Protein AF-A0A7X9R651-F1 (afdb_monomer_lite)

Radius of gyration: 23.92 Å; chains: 1; bounding box: 55×58×65 Å

Structure (mmCIF, N/CA/C/O backbone):
data_AF-A0A7X9R651-F1
#
_entry.id   AF-A0A7X9R651-F1
#
loop_
_atom_site.group_PDB
_atom_site.id
_atom_site.type_symbol
_atom_site.label_atom_id
_atom_site.label_alt_id
_atom_site.label_comp_id
_atom_site.label_asym_id
_atom_site.label_entity_id
_atom_site.label_seq_id
_atom_site.pdbx_PDB_ins_code
_atom_site.Cartn_x
_atom_site.Cartn_y
_atom_site.Cartn_z
_atom_site.occupancy
_atom_site.B_iso_or_equiv
_atom_site.auth_seq_id
_atom_site.auth_comp_id
_atom_site.auth_asym_id
_atom_site.auth_atom_id
_atom_site.pdbx_PDB_model_num
ATOM 1 N N . MET A 1 1 ? -22.248 23.028 -5.170 1.00 37.09 1 MET A N 1
ATOM 2 C CA . MET A 1 1 ? -21.428 24.235 -5.427 1.00 37.09 1 MET A CA 1
ATOM 3 C C . MET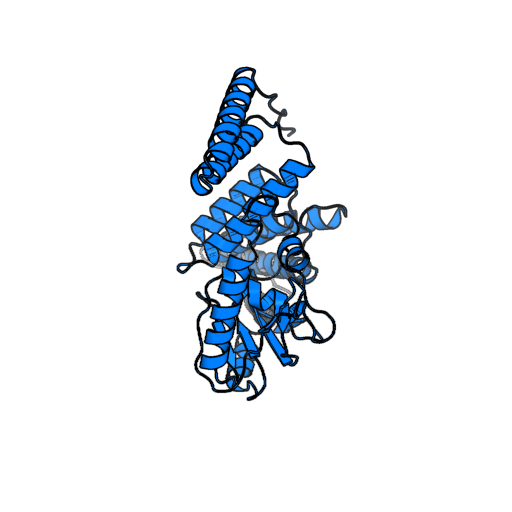 A 1 1 ? -20.456 23.907 -6.546 1.00 37.09 1 MET A C 1
ATOM 5 O O . MET A 1 1 ? -19.398 23.342 -6.283 1.00 37.09 1 MET A O 1
ATOM 9 N N . ASP A 1 2 ? -20.832 24.217 -7.784 1.00 36.31 2 ASP A N 1
ATOM 10 C CA . ASP A 1 2 ? -19.967 24.029 -8.949 1.00 36.31 2 ASP A CA 1
ATOM 11 C C . ASP A 1 2 ? -18.807 25.021 -8.886 1.00 36.31 2 ASP A C 1
ATOM 13 O O . ASP A 1 2 ? -18.989 26.237 -9.002 1.00 36.31 2 ASP A O 1
ATOM 17 N N . ARG A 1 3 ? -17.586 24.521 -8.659 1.00 44.72 3 ARG A N 1
ATOM 18 C CA . ARG A 1 3 ? -16.390 25.346 -8.847 1.00 44.72 3 ARG A CA 1
ATOM 19 C C . ARG A 1 3 ? -16.298 25.649 -10.339 1.00 44.72 3 ARG A C 1
ATOM 21 O O . ARG A 1 3 ? -16.048 24.742 -11.125 1.00 44.72 3 ARG A O 1
ATOM 28 N N . LYS A 1 4 ? -16.490 26.919 -10.717 1.00 48.31 4 LYS A N 1
ATOM 29 C CA . LYS A 1 4 ? -16.214 27.417 -12.072 1.00 48.31 4 LYS A CA 1
ATOM 30 C C . LYS A 1 4 ? -14.836 26.916 -12.501 1.00 48.31 4 LYS A C 1
ATOM 32 O O . LYS A 1 4 ? -13.837 27.286 -11.885 1.00 48.31 4 LYS A O 1
ATOM 37 N N . ILE A 1 5 ? -14.803 26.077 -13.533 1.00 58.06 5 ILE A N 1
ATOM 38 C CA . ILE A 1 5 ? -13.565 25.607 -14.152 1.00 58.06 5 ILE A CA 1
ATOM 39 C C . ILE A 1 5 ? -12.814 26.856 -14.620 1.00 58.06 5 ILE A C 1
ATOM 41 O O . ILE A 1 5 ? -13.288 27.596 -15.487 1.00 58.06 5 ILE A O 1
ATOM 45 N N . LYS A 1 6 ? -11.685 27.152 -13.970 1.00 69.00 6 LYS A N 1
ATOM 46 C CA . LYS A 1 6 ? -10.868 28.319 -14.294 1.00 69.00 6 LYS A CA 1
ATOM 47 C C . LYS A 1 6 ? -10.222 28.043 -15.646 1.00 69.00 6 LYS A C 1
ATOM 49 O O . LYS A 1 6 ? -9.415 27.130 -15.763 1.00 69.00 6 LYS A O 1
ATOM 54 N N . ARG A 1 7 ? -10.620 28.799 -16.670 1.00 75.62 7 ARG A N 1
ATOM 55 C CA . ARG A 1 7 ? -10.006 28.688 -17.995 1.00 75.62 7 ARG A CA 1
ATOM 56 C C . ARG A 1 7 ? -8.524 29.085 -17.905 1.00 75.62 7 ARG A C 1
ATOM 58 O O . ARG A 1 7 ? -8.229 30.044 -17.181 1.00 75.62 7 ARG A O 1
ATOM 65 N N . PRO A 1 8 ? -7.624 28.390 -18.622 1.00 81.44 8 PRO A N 1
ATOM 66 C CA . PRO A 1 8 ? -6.211 28.745 -18.664 1.00 81.44 8 PRO A CA 1
ATOM 67 C C . PRO A 1 8 ? -6.049 30.191 -19.130 1.00 81.44 8 PRO A C 1
ATOM 69 O O . PRO A 1 8 ? -6.724 30.637 -20.063 1.00 81.44 8 PRO A O 1
ATOM 72 N N . THR A 1 9 ? -5.178 30.948 -18.466 1.00 87.25 9 THR A N 1
ATOM 73 C CA . THR A 1 9 ? -4.859 32.308 -18.904 1.00 87.25 9 THR A CA 1
ATOM 74 C C . THR A 1 9 ? -3.863 32.262 -20.061 1.00 87.25 9 THR A C 1
ATOM 76 O O . THR A 1 9 ? -3.110 31.302 -20.212 1.00 87.25 9 THR A O 1
ATOM 79 N N . LYS A 1 10 ? -3.807 33.329 -20.869 1.00 86.62 10 LYS A N 1
ATOM 80 C CA . LYS A 1 10 ? -2.802 33.457 -21.938 1.00 86.62 10 LYS A CA 1
ATOM 81 C C . LYS A 1 10 ? -1.374 33.272 -21.402 1.00 86.62 10 LYS A C 1
ATOM 83 O O . LYS A 1 10 ? -0.566 32.599 -22.027 1.00 86.62 10 LYS A O 1
ATOM 88 N N . ARG A 1 11 ? -1.110 33.800 -20.203 1.00 87.69 11 ARG A N 1
ATOM 89 C CA . ARG A 1 11 ? 0.169 33.662 -19.504 1.00 87.69 11 ARG A CA 1
ATOM 90 C C . ARG A 1 11 ? 0.498 32.203 -19.172 1.00 87.69 11 ARG A C 1
ATOM 92 O O . ARG A 1 11 ? 1.640 31.803 -19.352 1.00 87.69 11 ARG A O 1
ATOM 99 N N . ASP A 1 12 ? -0.486 31.419 -18.730 1.00 84.94 12 ASP A N 1
ATOM 100 C CA . ASP A 1 12 ? -0.277 29.998 -18.417 1.00 84.94 12 ASP A CA 1
ATOM 101 C C . ASP A 1 12 ? 0.087 29.195 -19.677 1.00 84.94 12 ASP A C 1
ATOM 103 O O . ASP A 1 12 ? 0.933 28.305 -19.626 1.00 84.94 12 ASP A O 1
ATOM 107 N N . LEU A 1 13 ? -0.524 29.529 -20.820 1.00 86.50 13 LEU A N 1
ATOM 108 C CA . LEU A 1 13 ? -0.232 28.891 -22.108 1.00 86.50 13 LEU A CA 1
ATOM 109 C C . LEU A 1 13 ? 1.167 29.256 -22.625 1.00 86.50 13 LEU A C 1
ATOM 111 O O . LEU A 1 13 ? 1.911 28.367 -23.034 1.00 86.50 13 LEU A O 1
ATOM 115 N N . GLU A 1 14 ? 1.549 30.533 -22.547 1.00 88.38 14 GLU A N 1
ATOM 116 C CA . GLU A 1 14 ? 2.889 31.010 -22.925 1.00 88.38 14 GLU A CA 1
ATOM 117 C C . GLU A 1 14 ? 3.984 30.376 -22.045 1.00 88.38 14 GLU A C 1
ATOM 119 O O . GLU A 1 14 ? 5.036 29.955 -22.535 1.00 88.38 14 GLU A O 1
ATOM 124 N N . GLU A 1 15 ? 3.737 30.257 -20.737 1.00 89.88 15 GLU A N 1
ATOM 125 C CA . GLU A 1 15 ? 4.657 29.598 -19.807 1.00 89.88 15 GLU A CA 1
ATOM 126 C C . GLU A 1 15 ? 4.763 28.090 -20.087 1.00 89.88 15 GLU A C 1
ATOM 128 O O . GLU A 1 15 ? 5.865 27.535 -20.075 1.00 89.88 15 GLU A O 1
ATOM 133 N N . LEU A 1 16 ? 3.648 27.436 -20.432 1.00 89.31 16 LEU A N 1
ATOM 134 C CA . LEU A 1 16 ? 3.625 26.024 -20.806 1.00 89.31 16 LEU A CA 1
ATOM 135 C C . LEU A 1 16 ? 4.418 25.757 -22.091 1.00 89.31 16 LEU A C 1
ATOM 137 O O . LEU A 1 16 ? 5.188 24.797 -22.144 1.00 89.31 16 LEU A O 1
ATOM 141 N N . GLU A 1 17 ? 4.263 26.595 -23.116 1.00 88.12 17 GLU A N 1
ATOM 142 C CA . GLU A 1 17 ? 5.045 26.492 -24.354 1.00 88.12 17 GLU A CA 1
ATOM 143 C C . GLU A 1 17 ? 6.540 26.668 -24.091 1.00 88.12 17 GLU A C 1
ATOM 145 O O . GLU A 1 17 ? 7.353 25.873 -24.571 1.00 88.12 17 GLU A O 1
ATOM 150 N N . LYS A 1 18 ? 6.911 27.645 -23.255 1.00 92.06 18 LYS A N 1
ATOM 151 C CA . LYS A 1 18 ? 8.304 27.866 -22.857 1.00 92.06 18 LYS A CA 1
ATOM 152 C C . LYS A 1 18 ? 8.899 26.644 -22.157 1.00 92.06 18 LYS A C 1
ATOM 154 O O . LYS A 1 18 ? 10.008 26.230 -22.493 1.00 92.06 18 LYS A O 1
ATOM 159 N N . LEU A 1 19 ? 8.183 26.057 -21.196 1.00 90.69 19 LEU A N 1
ATOM 160 C CA . LEU A 1 19 ? 8.656 24.867 -20.485 1.00 90.69 19 LEU A CA 1
ATOM 161 C C . LEU A 1 19 ? 8.769 23.655 -21.422 1.00 90.69 19 LEU A C 1
ATOM 163 O O . LEU A 1 19 ? 9.759 22.926 -21.351 1.00 90.69 19 LEU A O 1
ATOM 167 N N . LYS A 1 20 ? 7.815 23.471 -22.346 1.00 88.19 20 LYS A N 1
ATOM 168 C CA . LYS A 1 20 ? 7.878 22.417 -23.375 1.00 88.19 20 LYS A CA 1
ATOM 169 C C . LYS A 1 20 ? 9.094 22.581 -24.289 1.00 88.19 20 LYS A C 1
ATOM 171 O O . LYS A 1 20 ? 9.763 21.591 -24.580 1.00 88.19 20 LYS A O 1
ATOM 176 N N . LEU A 1 21 ? 9.420 23.808 -24.701 1.00 89.38 21 LEU A N 1
ATOM 177 C CA . LEU A 1 21 ? 10.607 24.086 -25.516 1.00 89.38 21 LEU A CA 1
ATOM 178 C C . LEU A 1 21 ? 11.898 23.715 -24.766 1.00 89.38 21 LEU A C 1
ATOM 180 O O . LEU A 1 21 ? 12.742 22.996 -25.300 1.00 89.38 21 LEU A O 1
ATOM 184 N N . GLN A 1 22 ? 12.004 24.120 -23.495 1.00 88.25 22 GLN A N 1
ATOM 185 C CA . GLN A 1 22 ? 13.134 23.763 -22.629 1.00 88.25 22 GLN A CA 1
ATOM 186 C C . GLN A 1 22 ? 13.270 22.247 -22.451 1.00 88.25 22 GLN A C 1
ATOM 188 O O . GLN A 1 22 ? 14.381 21.718 -22.459 1.00 88.25 22 GLN A O 1
ATOM 193 N N . LEU A 1 23 ? 12.154 21.528 -22.307 1.00 86.88 23 LEU A N 1
ATOM 194 C CA . LEU A 1 23 ? 12.160 20.072 -22.193 1.00 86.88 23 LEU A CA 1
ATOM 195 C C . LEU A 1 23 ? 12.739 19.408 -23.453 1.00 86.88 23 LEU A C 1
ATOM 197 O O . LEU A 1 23 ? 13.546 18.485 -23.345 1.00 86.88 23 LEU A O 1
ATOM 201 N N . VAL A 1 24 ? 12.371 19.890 -24.645 1.00 86.50 24 VAL A N 1
ATOM 202 C CA . VAL A 1 24 ? 12.901 19.383 -25.923 1.00 86.50 24 VAL A CA 1
ATOM 203 C C . VAL A 1 24 ? 14.413 19.599 -26.020 1.00 86.50 24 VAL A C 1
ATOM 205 O O . VAL A 1 24 ? 15.136 18.696 -26.444 1.00 86.50 24 VAL A O 1
ATOM 208 N N . GLU A 1 25 ? 14.912 20.760 -25.600 1.00 85.88 25 GLU A N 1
ATOM 209 C CA . GLU A 1 25 ? 16.352 21.045 -25.562 1.00 85.88 25 GLU A CA 1
ATOM 210 C C . GLU A 1 25 ? 17.095 20.133 -24.577 1.00 85.88 25 GLU A C 1
ATOM 212 O O . GLU A 1 25 ? 18.130 19.558 -24.919 1.00 85.88 25 GLU A O 1
ATOM 217 N N . LEU A 1 26 ? 16.538 19.924 -23.381 1.00 85.44 26 LEU A N 1
ATOM 218 C CA . LEU A 1 26 ? 17.120 19.037 -22.371 1.00 85.44 26 LEU A CA 1
ATOM 219 C C . LEU A 1 26 ? 17.169 17.574 -22.830 1.00 85.44 26 LEU A C 1
ATOM 221 O O . LEU A 1 26 ? 18.158 16.888 -22.565 1.00 85.44 26 LEU A O 1
ATOM 225 N N . ARG A 1 27 ? 16.146 17.109 -23.562 1.00 82.50 27 ARG A N 1
ATOM 226 C CA . ARG A 1 27 ? 16.122 15.761 -24.153 1.00 82.50 27 ARG A CA 1
ATOM 227 C C . ARG A 1 27 ? 17.240 15.570 -25.183 1.00 82.50 27 ARG A C 1
ATOM 229 O O . ARG A 1 27 ? 17.867 14.516 -25.193 1.00 82.50 27 ARG A O 1
ATOM 236 N N . LYS A 1 28 ? 17.561 16.594 -25.987 1.00 83.44 28 LYS A N 1
ATOM 237 C CA . LYS A 1 28 ? 18.704 16.555 -26.927 1.00 83.44 28 LYS A CA 1
ATOM 238 C C . LYS A 1 28 ? 20.053 16.460 -26.209 1.00 83.44 28 LYS A C 1
ATOM 240 O O . LYS A 1 28 ? 20.976 15.840 -26.724 1.00 83.44 28 LYS A O 1
ATOM 245 N N . GLY A 1 29 ? 20.158 17.055 -25.020 1.00 78.38 29 GLY A N 1
ATOM 246 C CA . GLY A 1 29 ? 21.362 17.025 -24.184 1.00 78.38 29 GLY A CA 1
ATOM 247 C C . GLY A 1 29 ? 21.548 15.755 -23.344 1.00 78.38 29 GLY A C 1
ATOM 248 O O . GLY A 1 29 ? 22.521 15.678 -22.600 1.00 78.38 29 GLY A O 1
ATOM 249 N N . ASN A 1 30 ? 20.634 14.779 -23.432 1.00 73.00 30 ASN A N 1
ATOM 250 C CA . ASN A 1 30 ? 20.691 13.490 -22.728 1.00 73.00 30 ASN A CA 1
ATOM 251 C C . ASN A 1 30 ? 20.836 13.598 -21.189 1.00 73.00 30 ASN A C 1
ATOM 253 O O . ASN A 1 30 ? 21.477 12.765 -20.547 1.00 73.00 30 ASN A O 1
ATOM 257 N N . ASN A 1 31 ? 20.244 14.633 -20.578 1.00 75.44 31 ASN A N 1
ATOM 258 C CA . ASN A 1 31 ? 20.308 14.872 -19.131 1.00 75.44 31 ASN A CA 1
ATOM 259 C C . ASN A 1 31 ? 19.006 14.438 -18.430 1.00 75.44 31 ASN A C 1
ATOM 261 O O . ASN A 1 31 ? 18.124 15.262 -18.187 1.00 75.44 31 ASN A O 1
ATOM 265 N N . GLY A 1 32 ? 18.894 13.142 -18.114 1.00 71.81 32 GLY A N 1
ATOM 266 C CA . GLY A 1 32 ? 17.663 12.509 -17.609 1.00 71.81 32 GLY A CA 1
ATOM 267 C C . GLY A 1 32 ? 17.045 13.187 -16.380 1.00 71.81 32 GLY A C 1
ATOM 268 O O . GLY A 1 32 ? 15.872 13.542 -16.406 1.00 71.81 32 GLY A O 1
ATOM 269 N N . VAL A 1 33 ? 17.846 13.491 -15.353 1.00 71.25 33 VAL A N 1
ATOM 270 C CA . VAL A 1 33 ? 17.357 14.127 -14.110 1.00 71.25 33 VAL A CA 1
ATOM 271 C C . VAL A 1 33 ? 16.764 15.518 -14.372 1.00 71.25 33 VAL A C 1
ATOM 273 O O . VAL A 1 33 ? 15.767 15.919 -13.772 1.00 71.25 33 VAL A O 1
ATOM 276 N N . ARG A 1 34 ? 17.362 16.293 -15.286 1.00 75.69 34 ARG A N 1
ATOM 277 C CA . ARG A 1 34 ? 16.829 17.618 -15.643 1.00 75.69 34 ARG A CA 1
ATOM 278 C C . ARG A 1 34 ? 15.559 17.522 -16.481 1.00 75.69 34 ARG A C 1
ATOM 280 O O . ARG A 1 34 ? 14.695 18.383 -16.336 1.00 75.69 34 ARG A O 1
ATOM 287 N N . VAL A 1 35 ? 15.450 16.503 -17.333 1.00 74.00 35 VAL A N 1
ATOM 288 C CA . VAL A 1 35 ? 14.233 16.220 -18.108 1.00 74.00 35 VAL A CA 1
ATOM 289 C C . VAL A 1 35 ? 13.076 15.898 -17.163 1.00 74.00 35 VAL A C 1
ATOM 291 O O . VAL A 1 35 ? 12.021 16.512 -17.289 1.00 74.00 35 VAL A O 1
ATOM 294 N N . GLU A 1 36 ? 13.292 15.029 -16.177 1.00 70.75 36 GLU A N 1
ATOM 295 C CA . GLU A 1 36 ? 12.272 14.635 -15.197 1.00 70.75 36 GLU A CA 1
ATOM 296 C C . GLU A 1 36 ? 11.775 15.829 -14.366 1.00 70.75 36 GLU A C 1
ATOM 298 O O . GLU A 1 36 ? 10.576 16.097 -14.290 1.00 70.75 36 GLU A O 1
ATOM 303 N N . ASN A 1 37 ? 12.693 16.629 -13.814 1.00 75.62 37 ASN A N 1
ATOM 304 C CA . ASN A 1 37 ? 12.322 17.824 -13.050 1.00 75.62 37 ASN A CA 1
ATOM 305 C C . ASN A 1 37 ? 11.515 18.823 -13.891 1.00 75.62 37 ASN A C 1
ATOM 307 O O . ASN A 1 37 ? 10.554 19.422 -13.405 1.00 75.62 37 ASN A O 1
ATOM 311 N N . LYS A 1 38 ? 11.885 18.992 -15.166 1.00 85.25 38 LYS A N 1
ATOM 312 C CA . LYS A 1 38 ? 11.180 19.888 -16.087 1.00 85.25 38 LYS A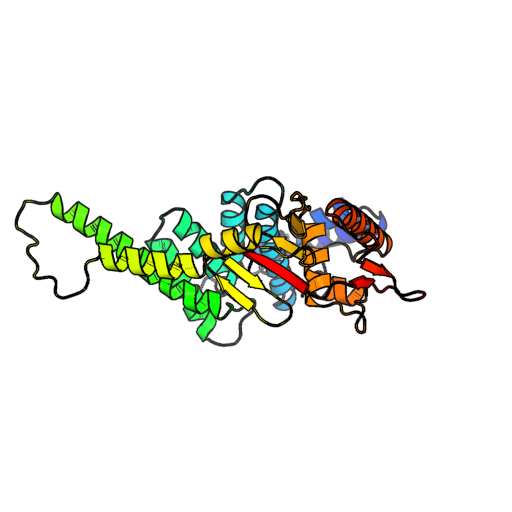 CA 1
ATOM 313 C C . LYS A 1 38 ? 9.796 19.347 -16.463 1.00 85.25 38 LYS A C 1
ATOM 315 O O . LYS A 1 38 ? 8.860 20.133 -16.578 1.00 85.25 38 LYS A O 1
ATOM 320 N N . GLN A 1 39 ? 9.654 18.031 -16.605 1.00 79.88 39 GLN A N 1
ATOM 321 C CA . GLN A 1 39 ? 8.366 17.372 -16.825 1.00 79.88 39 GLN A CA 1
ATOM 322 C C . GLN A 1 39 ? 7.427 17.600 -15.628 1.00 79.88 39 GLN A C 1
ATOM 324 O O . GLN A 1 39 ? 6.330 18.122 -15.808 1.00 79.88 39 GLN A O 1
ATOM 329 N N . LYS A 1 40 ? 7.913 17.408 -14.394 1.00 79.75 40 LYS A N 1
ATOM 330 C CA . LYS A 1 40 ? 7.145 17.703 -13.168 1.00 79.75 40 LYS A CA 1
ATOM 331 C C . LYS A 1 40 ? 6.695 19.167 -13.074 1.00 79.75 40 LYS A C 1
ATOM 333 O O . LYS A 1 40 ? 5.614 19.449 -12.558 1.00 79.75 40 LYS A O 1
ATOM 338 N N . GLU A 1 41 ? 7.502 20.120 -13.549 1.00 85.12 41 GLU A N 1
ATOM 339 C CA . GLU A 1 41 ? 7.097 21.534 -13.647 1.00 85.12 41 GLU A CA 1
ATOM 340 C C . GLU A 1 41 ? 5.968 21.747 -14.666 1.00 85.12 41 GLU A C 1
ATOM 342 O O . GLU A 1 41 ? 5.004 22.457 -14.369 1.00 85.12 41 GLU A O 1
ATOM 347 N N . ILE A 1 42 ? 6.066 21.114 -15.840 1.00 85.81 42 ILE A N 1
ATOM 348 C CA . ILE A 1 42 ? 5.035 21.154 -16.886 1.00 85.81 42 ILE A CA 1
ATOM 349 C C . ILE A 1 42 ? 3.715 20.604 -16.354 1.00 85.81 42 ILE A C 1
ATOM 351 O O . ILE A 1 42 ? 2.682 21.251 -16.521 1.00 85.81 42 ILE A O 1
ATOM 355 N N . ASP A 1 43 ? 3.742 19.460 -15.679 1.00 80.81 43 ASP A N 1
ATOM 356 C CA . ASP A 1 43 ? 2.533 18.794 -15.194 1.00 80.81 43 ASP A CA 1
ATOM 357 C C . ASP A 1 43 ? 1.862 19.587 -14.063 1.00 80.81 43 ASP A C 1
ATOM 359 O O . ASP A 1 43 ? 0.645 19.799 -14.072 1.00 80.81 43 ASP A O 1
ATOM 363 N N . LYS A 1 44 ? 2.657 20.190 -13.168 1.00 81.88 44 LYS A N 1
ATOM 364 C CA . LYS A 1 44 ? 2.156 21.159 -12.175 1.00 81.88 44 LYS A CA 1
ATOM 365 C C . LYS A 1 44 ? 1.491 22.376 -12.822 1.00 81.88 44 LYS A C 1
ATOM 367 O O . LYS A 1 44 ? 0.482 22.867 -12.308 1.00 81.88 44 LYS A O 1
ATOM 372 N N . LEU A 1 45 ? 2.044 22.894 -13.920 1.00 83.44 45 LEU A N 1
ATOM 373 C CA . LEU A 1 45 ? 1.473 24.042 -14.624 1.00 83.44 45 LEU A CA 1
ATOM 374 C C . LEU A 1 45 ? 0.198 23.663 -15.386 1.00 83.44 45 LEU A C 1
ATOM 376 O O . LEU A 1 45 ? -0.815 24.351 -15.245 1.00 83.44 45 LEU A O 1
ATOM 380 N N . LYS A 1 46 ? 0.218 22.543 -16.125 1.00 83.44 46 LYS A N 1
ATOM 381 C CA . LYS A 1 46 ? -0.964 21.983 -16.799 1.00 83.44 46 LYS A CA 1
ATOM 382 C C . LYS A 1 46 ? -2.118 21.814 -15.820 1.00 83.44 46 LYS A C 1
ATOM 384 O O . LYS A 1 46 ? -3.252 22.138 -16.162 1.00 83.44 46 LYS A O 1
ATOM 389 N N . PHE A 1 47 ? -1.838 21.389 -14.591 1.00 75.56 47 PHE A N 1
ATOM 390 C CA . PHE A 1 47 ? -2.848 21.320 -13.546 1.00 75.56 47 PHE A CA 1
ATOM 391 C C . PHE A 1 47 ? -3.393 22.677 -13.123 1.00 75.56 47 PHE A C 1
ATOM 393 O O . PHE A 1 47 ? -4.604 22.889 -13.163 1.00 75.56 47 PHE A O 1
ATOM 400 N N . ARG A 1 48 ? -2.515 23.603 -12.710 1.00 79.50 48 ARG A N 1
ATOM 401 C CA . ARG A 1 48 ? -2.937 24.927 -12.217 1.00 79.50 48 ARG A CA 1
ATOM 402 C C . ARG A 1 48 ? -3.795 25.669 -13.236 1.00 79.50 48 ARG A C 1
ATOM 404 O O . ARG A 1 48 ? -4.669 26.447 -12.853 1.00 79.50 48 ARG A O 1
ATOM 411 N N . ALA A 1 49 ? -3.538 25.411 -14.512 1.00 82.19 49 ALA A N 1
ATOM 412 C CA . ALA A 1 49 ? -4.231 26.003 -15.638 1.00 82.19 49 ALA A CA 1
ATOM 413 C C . ALA A 1 49 ? -5.368 25.126 -16.206 1.00 82.19 49 ALA A C 1
ATOM 415 O O . ALA A 1 49 ? -6.052 25.560 -17.129 1.00 82.19 49 ALA A O 1
ATOM 416 N N . ASN A 1 50 ? -5.596 23.925 -15.655 1.00 77.88 50 ASN A N 1
ATOM 417 C CA . ASN A 1 50 ? -6.610 22.956 -16.083 1.00 77.88 50 ASN A CA 1
ATOM 418 C C . ASN A 1 50 ? -6.539 22.625 -17.592 1.00 77.88 50 ASN A C 1
ATOM 420 O O . ASN A 1 50 ? -7.526 22.751 -18.317 1.00 77.88 50 ASN A O 1
ATOM 424 N N . ILE A 1 51 ? -5.342 22.255 -18.058 1.00 83.06 51 ILE A N 1
ATOM 425 C CA . ILE A 1 51 ? -5.000 22.009 -19.473 1.00 83.06 51 ILE A CA 1
ATOM 426 C C . ILE A 1 51 ? -4.918 20.506 -19.806 1.00 83.06 51 ILE A C 1
ATOM 428 O O . ILE A 1 51 ? -4.888 20.147 -20.979 1.00 83.06 51 ILE A O 1
ATOM 432 N N . PHE A 1 52 ? -4.881 19.622 -18.805 1.00 78.94 52 PHE A N 1
ATOM 433 C CA . PHE A 1 52 ? -4.821 18.176 -19.035 1.00 78.94 52 PHE A CA 1
ATOM 434 C C . PHE A 1 52 ? -6.019 17.660 -19.838 1.00 78.94 52 PHE A C 1
ATOM 436 O O . PHE A 1 52 ? -7.157 18.051 -19.569 1.00 78.94 52 PHE A O 1
ATOM 443 N N . ASN A 1 53 ? -5.761 16.742 -20.773 1.00 83.31 53 ASN A N 1
ATOM 444 C CA . ASN A 1 53 ? -6.812 15.839 -21.238 1.00 83.31 53 ASN A CA 1
ATOM 445 C C . ASN A 1 53 ? -7.037 14.705 -20.218 1.00 83.31 53 ASN A C 1
ATOM 447 O O . ASN A 1 53 ? -6.226 14.512 -19.310 1.00 83.31 53 ASN A O 1
ATOM 451 N N . ASP A 1 54 ? -8.138 13.964 -20.362 1.00 77.88 54 ASP A N 1
ATOM 452 C CA . ASP A 1 54 ? -8.531 12.948 -19.378 1.00 77.88 54 ASP A CA 1
ATOM 453 C C . ASP A 1 54 ? -7.472 11.847 -19.204 1.00 77.88 54 ASP A C 1
ATOM 455 O O . ASP A 1 54 ? -7.168 11.477 -18.072 1.00 77.88 54 ASP A O 1
ATOM 459 N N . ASN A 1 55 ? -6.835 11.393 -20.288 1.00 78.12 55 ASN A N 1
ATOM 460 C CA . ASN A 1 55 ? -5.797 10.359 -20.223 1.00 78.12 55 ASN A CA 1
ATOM 461 C C . ASN A 1 55 ? -4.529 10.874 -19.532 1.00 78.12 55 ASN A C 1
ATOM 463 O O . ASN A 1 55 ? -4.043 10.247 -18.600 1.00 78.12 55 ASN A O 1
ATOM 467 N N . GLU A 1 56 ? -4.024 12.048 -19.924 1.00 78.94 56 GLU A N 1
ATOM 468 C CA . GLU A 1 56 ? -2.845 12.650 -19.285 1.00 78.94 56 GLU A CA 1
ATOM 469 C C . GLU A 1 56 ? -3.080 12.900 -17.786 1.00 78.94 56 GLU A C 1
ATOM 471 O O . GLU A 1 56 ? -2.160 12.784 -16.979 1.00 78.94 56 GLU A O 1
ATOM 476 N N . LYS A 1 57 ? -4.317 13.244 -17.403 1.00 80.88 57 LYS A N 1
ATOM 477 C CA . LYS A 1 57 ? -4.694 13.419 -16.000 1.00 80.88 57 LYS A CA 1
ATOM 478 C C . LYS A 1 57 ? -4.612 12.097 -15.234 1.00 80.88 57 LYS A C 1
ATOM 480 O O . LYS A 1 57 ? -4.106 12.095 -14.114 1.00 80.88 57 LYS A O 1
ATOM 485 N N . VAL A 1 58 ? -5.113 11.005 -15.814 1.00 83.69 58 VAL A N 1
ATOM 486 C CA . VAL A 1 58 ? -5.055 9.664 -15.209 1.00 83.69 58 VAL A CA 1
ATOM 487 C C . VAL A 1 58 ? -3.608 9.219 -15.020 1.00 83.69 58 VAL A C 1
ATOM 489 O O . VAL A 1 58 ? -3.251 8.834 -13.910 1.00 83.69 58 VAL A O 1
ATOM 492 N N . GLU A 1 59 ? -2.769 9.359 -16.049 1.00 79.00 59 GLU A N 1
ATOM 493 C CA . GLU A 1 59 ? -1.339 9.028 -15.971 1.00 79.00 59 GLU A CA 1
ATOM 494 C C . GLU A 1 59 ? -0.628 9.829 -14.873 1.00 79.00 59 GLU A C 1
ATOM 496 O O . GLU A 1 59 ? 0.065 9.268 -14.027 1.00 79.00 59 GLU A O 1
ATOM 501 N N . TYR A 1 60 ? -0.877 11.139 -14.806 1.00 82.31 60 TYR A N 1
ATOM 502 C CA . TYR A 1 60 ? -0.271 11.982 -13.779 1.00 82.31 60 TYR A CA 1
ATOM 503 C C . TYR A 1 60 ? -0.734 11.625 -12.358 1.00 82.31 60 TYR A C 1
ATOM 505 O O . TYR A 1 60 ? 0.064 11.602 -11.422 1.00 82.31 60 TYR A O 1
ATOM 513 N N . ILE A 1 61 ? -2.026 11.331 -12.170 1.00 84.88 61 ILE A N 1
ATOM 514 C CA . ILE A 1 61 ? -2.547 10.877 -10.872 1.00 84.88 61 ILE A CA 1
ATOM 515 C C . ILE A 1 61 ? -1.906 9.558 -10.469 1.00 84.88 61 ILE A C 1
ATOM 517 O O . ILE A 1 61 ? -1.597 9.378 -9.293 1.00 84.88 61 ILE A O 1
ATOM 521 N N . ARG A 1 62 ? -1.682 8.658 -11.424 1.00 82.50 62 ARG A N 1
ATOM 522 C CA . ARG A 1 62 ? -1.020 7.391 -11.157 1.00 82.50 62 ARG A CA 1
ATOM 523 C C . ARG A 1 62 ? 0.409 7.579 -10.670 1.00 82.50 62 ARG A C 1
ATOM 525 O O . ARG A 1 62 ? 0.742 7.055 -9.613 1.00 82.50 62 ARG A O 1
ATOM 532 N N . GLU A 1 63 ? 1.194 8.410 -11.354 1.00 79.50 63 GLU A N 1
ATOM 533 C CA . GLU A 1 63 ? 2.554 8.753 -10.919 1.00 79.50 63 GLU A CA 1
ATOM 534 C C . GLU A 1 63 ? 2.537 9.344 -9.498 1.00 79.50 63 GLU A C 1
ATOM 536 O O . GLU A 1 63 ? 3.389 9.046 -8.661 1.00 79.50 63 GLU A O 1
ATOM 541 N N . LEU A 1 64 ? 1.543 10.178 -9.172 1.00 82.69 64 LEU A N 1
ATOM 542 C CA . LEU A 1 64 ? 1.384 10.706 -7.816 1.00 82.69 64 LEU A CA 1
ATOM 543 C C . LEU A 1 64 ? 1.008 9.621 -6.797 1.00 82.69 64 LEU A C 1
ATOM 545 O O . LEU A 1 64 ? 1.512 9.671 -5.675 1.00 82.69 64 LEU A O 1
ATOM 549 N N . MET A 1 65 ? 0.137 8.671 -7.151 1.00 83.69 65 MET A N 1
ATOM 550 C CA . MET A 1 65 ? -0.243 7.544 -6.287 1.00 83.69 65 MET A CA 1
ATOM 551 C C . MET A 1 65 ? 0.974 6.665 -5.984 1.00 83.69 65 MET A C 1
ATOM 553 O O . MET A 1 65 ? 1.222 6.339 -4.823 1.00 83.69 65 MET A O 1
ATOM 557 N N . GLU A 1 66 ? 1.786 6.369 -6.995 1.00 74.31 66 GLU A N 1
ATOM 558 C CA . GLU A 1 66 ? 3.037 5.620 -6.858 1.00 74.31 66 GLU A CA 1
ATOM 559 C C . GLU A 1 66 ? 4.071 6.386 -6.039 1.00 74.31 66 GLU A C 1
ATOM 561 O O . GLU A 1 66 ? 4.667 5.831 -5.124 1.00 74.31 66 GLU A O 1
ATOM 566 N N . ASN A 1 67 ? 4.243 7.686 -6.276 1.00 74.56 67 ASN A N 1
ATOM 567 C CA . ASN A 1 67 ? 5.123 8.517 -5.457 1.00 74.56 67 ASN A CA 1
ATOM 568 C C . ASN A 1 67 ? 4.645 8.595 -4.000 1.00 74.56 67 ASN A C 1
ATOM 570 O O . ASN A 1 67 ? 5.462 8.577 -3.082 1.00 74.56 67 ASN A O 1
ATOM 574 N N . ALA A 1 68 ? 3.333 8.674 -3.759 1.00 78.31 68 ALA A N 1
ATOM 575 C CA . ALA A 1 68 ? 2.761 8.649 -2.413 1.00 78.31 68 ALA A CA 1
ATOM 576 C C . ALA A 1 68 ? 3.020 7.306 -1.717 1.00 78.31 68 ALA A C 1
ATOM 578 O O . ALA A 1 68 ? 3.272 7.270 -0.510 1.00 78.31 68 ALA A O 1
ATOM 579 N N . PHE A 1 69 ? 2.979 6.218 -2.486 1.00 69.06 69 PHE A N 1
ATOM 580 C CA . PHE A 1 69 ? 3.338 4.877 -2.049 1.00 69.06 69 PHE A CA 1
ATOM 581 C C . PHE A 1 69 ? 4.844 4.752 -1.768 1.00 69.06 69 PHE A C 1
ATOM 583 O O . PHE A 1 69 ? 5.241 4.244 -0.722 1.00 69.06 69 PHE A O 1
ATOM 590 N N . HIS A 1 70 ? 5.694 5.291 -2.641 1.00 64.56 70 HIS A N 1
ATOM 591 C CA . HIS A 1 70 ? 7.148 5.177 -2.564 1.00 64.56 70 HIS A CA 1
ATOM 592 C C . HIS A 1 70 ? 7.809 6.103 -1.550 1.00 64.56 70 HIS A C 1
ATOM 594 O O . HIS A 1 70 ? 8.740 5.685 -0.864 1.00 64.56 70 HIS A O 1
ATOM 600 N N . ALA A 1 71 ? 7.267 7.305 -1.344 1.00 58.94 71 ALA A N 1
ATOM 601 C CA . ALA A 1 71 ? 7.644 8.181 -0.233 1.00 58.94 71 ALA A CA 1
ATOM 602 C C . ALA A 1 71 ? 7.437 7.511 1.139 1.00 58.94 71 ALA A C 1
ATOM 604 O O . ALA A 1 71 ? 7.934 7.999 2.153 1.00 58.94 71 ALA A O 1
ATOM 605 N N . LYS A 1 72 ? 6.697 6.396 1.170 1.00 52.09 72 LYS A N 1
ATOM 606 C CA . LYS A 1 72 ? 6.535 5.529 2.331 1.00 52.09 72 LYS A CA 1
ATOM 607 C C . LYS A 1 72 ? 7.461 4.299 2.309 1.00 52.09 72 LYS A C 1
ATOM 609 O O . LYS A 1 72 ? 7.684 3.742 3.373 1.00 52.09 72 LYS A O 1
ATOM 614 N N . SER A 1 73 ? 7.984 3.876 1.153 1.00 42.94 73 SER A N 1
ATOM 615 C CA . SER A 1 73 ? 8.805 2.659 0.993 1.00 42.94 73 SER A CA 1
ATOM 616 C C . SER A 1 73 ? 10.321 2.886 1.002 1.00 42.94 73 SER A C 1
ATOM 618 O O . SER A 1 73 ? 11.076 1.921 1.105 1.00 42.94 73 SER A O 1
ATOM 620 N N . ASP A 1 74 ? 10.785 4.124 0.816 1.00 49.75 74 ASP A N 1
ATOM 621 C CA . ASP A 1 74 ? 12.199 4.456 1.004 1.00 49.75 74 ASP A CA 1
ATOM 622 C C . ASP A 1 74 ? 12.525 4.554 2.503 1.00 49.75 74 ASP A C 1
ATOM 624 O O . ASP A 1 74 ? 11.649 4.872 3.298 1.00 49.75 74 ASP A O 1
ATOM 628 N N . ILE A 1 75 ? 13.788 4.271 2.848 1.00 46.69 75 ILE A N 1
ATOM 629 C CA . ILE A 1 75 ? 14.432 3.959 4.153 1.00 46.69 75 ILE A CA 1
ATOM 630 C C . ILE A 1 75 ? 13.848 4.619 5.436 1.00 46.69 75 ILE A C 1
ATOM 632 O O . ILE A 1 75 ? 14.102 4.126 6.532 1.00 46.69 75 ILE A O 1
ATOM 636 N N . VAL A 1 76 ? 13.053 5.691 5.353 1.00 50.12 76 VAL A N 1
ATOM 637 C CA . VAL A 1 76 ? 12.299 6.273 6.475 1.00 50.12 76 VAL A CA 1
ATOM 638 C C . VAL A 1 76 ? 10.857 6.591 6.049 1.00 50.12 76 VAL A C 1
ATOM 640 O O . VAL A 1 76 ? 10.624 7.482 5.232 1.00 50.12 76 VAL A O 1
ATOM 643 N N . GLN A 1 77 ? 9.880 5.908 6.655 1.00 60.06 77 GLN A N 1
ATOM 644 C CA . GLN A 1 77 ? 8.447 6.110 6.407 1.00 60.06 77 GLN A CA 1
ATOM 645 C C . GLN A 1 77 ? 7.960 7.501 6.877 1.00 60.06 77 GLN A C 1
ATOM 647 O O . GLN A 1 77 ? 7.515 7.650 8.020 1.00 60.06 77 GLN A O 1
ATOM 652 N N . ASP A 1 78 ? 7.943 8.528 6.019 1.00 68.62 78 ASP A N 1
ATOM 653 C CA . ASP A 1 78 ? 7.288 9.797 6.379 1.00 68.62 78 ASP A CA 1
ATOM 654 C C . ASP A 1 78 ? 5.789 9.771 6.041 1.00 68.62 78 ASP A C 1
ATOM 656 O O . ASP A 1 78 ? 5.317 10.180 4.974 1.00 68.62 78 ASP A O 1
ATOM 660 N N . ARG A 1 79 ? 4.996 9.319 7.018 1.00 70.50 79 ARG A N 1
ATOM 661 C CA . ARG A 1 79 ? 3.525 9.295 6.936 1.00 70.50 79 ARG A CA 1
ATOM 662 C C . ARG A 1 79 ? 2.917 10.678 6.676 1.00 70.50 79 ARG A C 1
ATOM 664 O O . ARG A 1 79 ? 1.797 10.764 6.166 1.00 70.50 79 ARG A O 1
ATOM 671 N N . ASN A 1 80 ? 3.608 11.766 7.024 1.00 77.62 80 ASN A N 1
ATOM 672 C CA . ASN A 1 80 ? 3.133 13.114 6.726 1.00 77.62 80 ASN A CA 1
ATOM 673 C C . ASN A 1 80 ? 3.291 13.443 5.245 1.00 77.62 80 ASN A C 1
ATOM 675 O O . ASN A 1 80 ? 2.371 14.027 4.673 1.00 77.62 80 ASN A O 1
ATOM 679 N N . VAL A 1 81 ? 4.389 13.016 4.618 1.00 79.81 81 VAL A N 1
ATOM 680 C CA . VAL A 1 81 ? 4.601 13.188 3.175 1.00 79.81 81 VAL A CA 1
ATOM 681 C C . VAL A 1 81 ? 3.536 12.427 2.393 1.00 79.81 81 VAL A C 1
ATOM 683 O O . VAL A 1 81 ? 2.854 13.037 1.573 1.00 79.81 81 VAL A O 1
ATOM 686 N N . ALA A 1 82 ? 3.293 11.151 2.712 1.00 81.81 82 ALA A N 1
ATOM 687 C CA . ALA A 1 82 ? 2.230 10.373 2.067 1.00 81.81 82 ALA A CA 1
ATOM 688 C C . ALA A 1 82 ? 0.849 11.040 2.232 1.00 81.81 82 ALA A C 1
ATOM 690 O O . ALA A 1 82 ? 0.089 11.171 1.275 1.00 81.81 82 ALA A O 1
ATOM 691 N N . GLY A 1 83 ? 0.539 11.546 3.432 1.00 84.88 83 GLY A N 1
ATOM 692 C CA . GLY A 1 83 ? -0.708 12.273 3.687 1.00 84.88 83 GLY A CA 1
ATOM 693 C C . GLY A 1 83 ? -0.857 13.542 2.849 1.00 84.88 83 GLY A C 1
ATOM 694 O O . GLY A 1 83 ? -1.949 13.823 2.355 1.00 84.88 83 GLY A O 1
ATOM 695 N N . LEU A 1 84 ? 0.227 14.298 2.661 1.00 85.94 84 LEU A N 1
ATOM 696 C CA . LEU A 1 84 ? 0.235 15.471 1.787 1.00 85.94 84 LEU A CA 1
ATOM 697 C C . LEU A 1 84 ? 0.047 15.082 0.319 1.00 85.94 84 LEU A C 1
ATOM 699 O O . LEU A 1 84 ? -0.704 15.762 -0.373 1.00 85.94 84 LEU A O 1
ATOM 703 N N . GLN A 1 85 ? 0.661 13.987 -0.135 1.00 86.62 85 GLN A N 1
ATOM 704 C CA . GLN A 1 85 ? 0.520 13.506 -1.511 1.00 86.62 85 GLN A CA 1
ATOM 705 C C . GLN A 1 85 ? -0.906 13.035 -1.813 1.00 86.62 85 GLN A C 1
ATOM 707 O O . GLN A 1 85 ? -1.496 13.490 -2.785 1.00 86.62 85 GLN A O 1
ATOM 712 N N . TYR A 1 86 ? -1.524 12.214 -0.957 1.00 91.31 86 TYR A N 1
ATOM 713 C CA . TYR A 1 86 ? -2.919 11.803 -1.176 1.00 91.31 86 TYR A CA 1
ATOM 714 C C . TYR A 1 86 ? -3.892 12.976 -1.090 1.00 91.31 86 TYR A C 1
ATOM 716 O O . TYR A 1 86 ? -4.826 13.068 -1.884 1.00 91.31 86 TYR A O 1
ATOM 724 N N . LYS A 1 87 ? -3.659 13.921 -0.171 1.00 91.62 87 LYS A N 1
ATOM 725 C CA . LYS A 1 87 ? -4.430 15.167 -0.145 1.00 91.62 87 LYS A CA 1
ATOM 726 C C . LYS A 1 87 ? -4.286 15.921 -1.464 1.00 91.62 87 LYS A C 1
ATOM 728 O O . LYS A 1 87 ? -5.289 16.384 -1.996 1.00 91.62 87 LYS A O 1
ATOM 733 N N . TYR A 1 88 ? -3.059 16.028 -1.969 1.00 86.88 88 TYR A N 1
ATOM 734 C CA . TYR A 1 88 ? -2.764 16.657 -3.246 1.00 86.88 88 TYR A CA 1
ATOM 735 C C . TYR A 1 88 ? -3.530 15.950 -4.360 1.00 86.88 88 TYR A C 1
ATOM 737 O O . TYR A 1 88 ? -4.341 16.615 -4.980 1.00 86.88 88 TYR A O 1
ATOM 745 N N . ILE A 1 89 ? -3.416 14.625 -4.518 1.00 90.19 89 ILE A N 1
ATOM 746 C CA . ILE A 1 89 ? -4.180 13.810 -5.486 1.00 90.19 89 ILE A CA 1
ATOM 747 C C . ILE A 1 89 ? -5.683 14.107 -5.432 1.00 90.19 89 ILE A C 1
ATOM 749 O O . ILE A 1 89 ? -6.298 14.340 -6.468 1.00 90.19 89 ILE A O 1
ATOM 753 N N . LEU A 1 90 ? -6.275 14.194 -4.241 1.00 92.06 90 LEU A N 1
ATOM 754 C CA . LEU A 1 90 ? -7.700 14.500 -4.073 1.00 92.06 90 LEU A CA 1
ATOM 755 C C . LEU A 1 90 ? -8.081 15.940 -4.455 1.00 92.06 90 LEU A C 1
ATOM 757 O O . LEU A 1 90 ? -9.258 16.231 -4.680 1.00 92.06 90 LEU A O 1
ATOM 761 N N . GLU A 1 91 ? -7.121 16.860 -4.558 1.00 87.44 91 GLU A N 1
ATOM 762 C CA . GLU A 1 91 ? -7.336 18.170 -5.181 1.00 87.44 91 GLU A CA 1
ATOM 763 C C . GLU A 1 91 ? -7.435 18.061 -6.717 1.00 87.44 91 GLU A C 1
ATOM 765 O O . GLU A 1 91 ? -8.181 18.847 -7.312 1.00 87.44 91 GLU A O 1
ATOM 770 N N . TYR A 1 92 ? -6.766 17.075 -7.340 1.00 82.44 92 TYR A N 1
ATOM 771 C CA . TYR A 1 92 ? -6.833 16.764 -8.784 1.00 82.44 92 TYR A CA 1
ATOM 772 C C . TYR A 1 92 ? -8.070 15.958 -9.143 1.00 82.44 92 TYR A C 1
ATOM 774 O O . TYR A 1 92 ? -8.774 16.262 -10.113 1.00 82.44 92 TYR A O 1
ATOM 782 N N . ASP A 1 93 ? -8.316 14.912 -8.370 1.00 88.31 93 ASP A N 1
ATOM 783 C CA . ASP A 1 93 ? -9.355 13.937 -8.613 1.00 88.31 93 ASP A CA 1
ATOM 784 C C . ASP A 1 93 ? -10.068 13.596 -7.315 1.00 88.31 93 ASP A C 1
ATOM 786 O O . ASP A 1 93 ? -9.749 12.660 -6.584 1.00 88.31 93 ASP A O 1
ATOM 790 N N . LYS A 1 94 ? -11.076 14.418 -7.034 1.00 91.06 94 LYS A N 1
ATOM 791 C CA . LYS A 1 94 ? -11.957 14.247 -5.879 1.00 91.06 94 LYS A CA 1
ATOM 792 C C . LYS A 1 94 ? -12.739 12.939 -5.941 1.00 91.06 94 LYS A C 1
ATOM 794 O O . LYS A 1 94 ? -13.201 12.484 -4.894 1.00 91.06 94 LYS A O 1
ATOM 799 N N . GLU A 1 95 ? -12.912 12.387 -7.142 1.00 92.31 95 GLU A N 1
ATOM 800 C CA . GLU A 1 95 ? -13.643 11.152 -7.399 1.00 92.31 95 GLU A CA 1
ATOM 801 C C . GLU A 1 95 ? -12.709 9.944 -7.544 1.00 92.31 95 GLU A C 1
ATOM 803 O O . GLU A 1 95 ? -13.139 8.902 -8.015 1.00 92.31 95 GLU A O 1
ATOM 808 N N . ASN A 1 96 ? -11.457 10.038 -7.082 1.00 93.50 96 ASN A N 1
ATOM 809 C CA . ASN A 1 96 ? -10.565 8.888 -6.981 1.00 93.50 96 ASN A CA 1
ATOM 810 C C . ASN A 1 96 ? -10.889 8.085 -5.704 1.00 93.50 96 ASN A C 1
ATOM 812 O O . ASN A 1 96 ? -10.614 8.572 -4.596 1.00 93.50 96 ASN A O 1
ATOM 816 N N . PRO A 1 97 ? -11.500 6.890 -5.792 1.00 95.31 97 PRO A N 1
ATOM 817 C CA . PRO A 1 97 ? -11.933 6.180 -4.598 1.00 95.31 97 PRO A CA 1
ATOM 818 C C . PRO A 1 97 ? -10.739 5.621 -3.813 1.00 95.31 97 PRO A C 1
ATOM 820 O O . PRO A 1 97 ? -10.761 5.694 -2.584 1.00 95.31 97 PRO A O 1
ATOM 823 N N . GLU A 1 98 ? -9.676 5.156 -4.478 1.00 93.75 98 GLU A N 1
ATOM 824 C CA . GLU A 1 98 ? -8.472 4.663 -3.804 1.00 93.75 98 GLU A CA 1
ATOM 825 C C . GLU A 1 98 ? -7.770 5.769 -3.003 1.00 93.75 98 GLU A C 1
ATOM 827 O O . GLU A 1 98 ? -7.502 5.599 -1.814 1.00 93.75 98 GLU A O 1
ATOM 832 N N . ALA A 1 99 ? -7.546 6.947 -3.587 1.00 94.31 99 ALA A N 1
ATOM 833 C CA . ALA A 1 99 ? -6.937 8.074 -2.884 1.00 94.31 99 ALA A CA 1
ATOM 834 C C . ALA A 1 99 ? -7.786 8.520 -1.681 1.00 94.31 99 ALA A C 1
ATOM 836 O O . ALA A 1 99 ? -7.237 8.830 -0.619 1.00 94.31 99 ALA A O 1
ATOM 837 N N . ASN A 1 100 ? -9.124 8.507 -1.808 1.00 96.44 100 ASN A N 1
ATOM 838 C CA . ASN A 1 100 ? -10.023 8.778 -0.682 1.00 96.44 100 ASN A CA 1
ATOM 839 C C . ASN A 1 100 ? -9.818 7.725 0.422 1.00 96.44 100 ASN A C 1
ATOM 841 O O . ASN A 1 100 ? -9.671 8.100 1.583 1.00 96.44 100 ASN A O 1
ATOM 845 N N . TYR A 1 101 ? -9.740 6.435 0.077 1.00 96.25 101 TYR A N 1
ATOM 846 C CA . TYR A 1 101 ? -9.490 5.349 1.032 1.00 96.25 101 TYR A CA 1
ATOM 847 C C . TYR A 1 101 ? -8.140 5.500 1.748 1.00 96.25 101 TYR A C 1
ATOM 849 O O . TYR A 1 101 ? -8.086 5.504 2.980 1.00 96.25 101 TYR A O 1
ATOM 857 N N . ARG A 1 102 ? -7.047 5.698 1.001 1.00 92.75 102 ARG A N 1
ATOM 858 C CA . ARG A 1 102 ? -5.692 5.862 1.561 1.00 92.75 102 ARG A CA 1
ATOM 859 C C . ARG A 1 102 ? -5.604 7.071 2.482 1.00 92.75 102 ARG A C 1
ATOM 861 O O . ARG A 1 102 ? -5.044 6.989 3.576 1.00 92.75 102 ARG A O 1
ATOM 868 N N . TYR A 1 103 ? -6.191 8.192 2.070 1.00 94.44 103 TYR A N 1
ATOM 869 C CA . TYR A 1 103 ? -6.218 9.394 2.893 1.00 94.44 103 TYR A CA 1
ATOM 870 C C . TYR A 1 103 ? -7.078 9.207 4.152 1.00 94.44 103 TYR A C 1
ATOM 872 O O . TYR A 1 103 ? -6.687 9.659 5.232 1.00 94.44 103 TYR A O 1
ATOM 880 N N . ALA A 1 104 ? -8.200 8.485 4.048 1.00 95.88 104 ALA A N 1
ATOM 881 C CA . ALA A 1 104 ? -9.032 8.119 5.191 1.00 95.88 104 ALA A CA 1
ATOM 882 C C . ALA A 1 104 ? -8.251 7.284 6.213 1.00 95.88 104 ALA A C 1
ATOM 884 O O . ALA A 1 104 ? -8.302 7.576 7.407 1.00 95.88 104 ALA A O 1
ATOM 885 N N . PHE A 1 105 ? -7.462 6.311 5.750 1.00 92.62 105 PHE A N 1
ATOM 886 C CA . PHE A 1 105 ? -6.617 5.485 6.612 1.00 92.62 105 PHE A CA 1
ATOM 887 C C . PHE A 1 105 ? -5.559 6.315 7.356 1.00 92.62 105 PHE A C 1
ATOM 889 O O . PHE A 1 105 ? -5.358 6.141 8.557 1.00 92.62 105 PHE A O 1
ATOM 896 N N . ILE A 1 106 ? -4.943 7.301 6.695 1.00 90.75 106 ILE A N 1
ATOM 897 C CA . ILE A 1 106 ? -4.010 8.235 7.354 1.00 90.75 106 ILE A CA 1
ATOM 898 C C . ILE A 1 106 ? -4.725 9.057 8.436 1.00 90.75 106 ILE A C 1
ATOM 900 O O . ILE A 1 106 ? -4.171 9.284 9.514 1.00 90.75 106 ILE A O 1
ATOM 904 N N . LYS A 1 107 ? -5.961 9.500 8.181 1.00 94.06 107 LYS A N 1
ATOM 905 C CA . LYS A 1 107 ? -6.779 10.223 9.169 1.00 94.06 107 LYS A CA 1
ATOM 906 C C . LYS A 1 107 ? -7.186 9.339 10.341 1.00 94.06 107 LYS A C 1
ATOM 908 O O . LYS A 1 107 ? -7.107 9.793 11.481 1.00 94.06 107 LYS A O 1
ATOM 913 N N . TYR A 1 108 ? -7.531 8.086 10.069 1.00 93.50 108 TYR A N 1
ATOM 914 C CA . TYR A 1 108 ? -7.796 7.060 11.071 1.00 93.50 108 TYR A CA 1
ATOM 915 C C . TYR A 1 108 ? -6.581 6.856 11.986 1.00 93.50 108 TYR A C 1
ATOM 917 O O . TYR A 1 108 ? -6.700 6.988 13.202 1.00 93.50 108 TYR A O 1
ATOM 925 N N . GLN A 1 109 ? -5.385 6.663 11.422 1.00 87.94 109 GLN A N 1
ATOM 926 C CA . GLN A 1 109 ? -4.151 6.523 12.206 1.00 87.94 109 GLN A CA 1
ATOM 927 C C . GLN A 1 109 ? -3.850 7.757 13.074 1.00 87.94 109 GLN A C 1
ATOM 929 O O . GLN A 1 109 ? -3.317 7.629 14.175 1.00 87.94 109 GLN A O 1
ATOM 934 N N . LYS A 1 110 ? -4.215 8.955 12.599 1.00 89.94 110 LYS A N 1
ATOM 935 C CA . LYS A 1 110 ? -4.085 10.227 13.334 1.00 89.94 110 LYS A CA 1
ATOM 936 C C . LYS A 1 110 ? -5.222 10.493 14.328 1.00 89.94 110 LYS A C 1
ATOM 938 O O . LYS A 1 110 ? -5.236 11.558 14.937 1.00 89.94 110 LYS A O 1
ATOM 943 N N . LYS A 1 111 ? -6.153 9.549 14.505 1.00 94.06 111 LYS A N 1
ATOM 944 C CA . LYS A 1 111 ? -7.336 9.674 15.372 1.00 94.06 111 LYS A CA 1
ATOM 945 C C . LYS A 1 111 ? -8.294 10.804 14.976 1.00 94.06 111 LYS A C 1
ATOM 947 O O . LYS A 1 111 ? -9.087 11.275 15.780 1.00 94.06 111 LYS A O 1
ATOM 952 N N . CYS A 1 112 ? -8.256 11.242 13.718 1.00 95.75 112 CYS A N 1
ATOM 953 C CA . CYS A 1 112 ? -9.195 12.223 13.176 1.00 95.75 112 CYS A CA 1
ATOM 954 C C . CYS A 1 112 ? -10.471 11.505 12.701 1.00 95.75 112 CYS A C 1
ATOM 956 O O . CYS A 1 112 ? -10.725 11.419 11.498 1.00 95.75 112 CYS A O 1
ATOM 958 N N . TRP A 1 113 ? -11.249 10.949 13.636 1.00 96.00 113 TRP A N 1
ATOM 959 C CA . TRP A 1 113 ? -12.325 9.984 13.358 1.00 96.00 113 TRP A CA 1
ATOM 960 C C . TRP A 1 113 ? -13.370 10.479 12.354 1.00 96.00 113 TRP A C 1
ATOM 962 O O . TRP A 1 113 ? -13.686 9.774 11.398 1.00 96.00 113 TRP A O 1
ATOM 972 N N . ILE A 1 114 ? -13.860 11.712 12.517 1.00 97.62 114 ILE A N 1
ATOM 973 C CA . ILE A 1 114 ? -14.873 12.301 11.624 1.00 97.62 114 ILE A CA 1
ATOM 974 C C . ILE A 1 114 ? -14.326 12.455 10.200 1.00 97.62 114 ILE A C 1
ATOM 976 O O . ILE A 1 114 ? -15.003 12.124 9.227 1.00 97.62 114 ILE A O 1
ATOM 980 N N . GLU A 1 115 ? -13.090 12.942 10.060 1.00 97.44 115 GLU A N 1
ATOM 981 C CA . GLU A 1 115 ? -12.457 13.058 8.745 1.00 97.44 115 GLU A CA 1
ATOM 982 C C . GLU A 1 115 ? -12.281 11.682 8.099 1.00 97.44 115 GLU A C 1
ATOM 984 O O . GLU A 1 115 ? -12.615 11.521 6.927 1.00 97.44 115 GLU A O 1
ATOM 989 N N . ALA A 1 116 ? -11.811 10.688 8.859 1.00 97.06 116 ALA A N 1
ATOM 990 C CA . ALA A 1 116 ? -11.649 9.323 8.371 1.00 97.06 116 ALA A CA 1
ATOM 991 C C . ALA A 1 116 ? -12.979 8.745 7.858 1.00 97.06 116 ALA A C 1
ATOM 993 O O . ALA A 1 116 ? -13.034 8.274 6.723 1.00 97.06 116 ALA A O 1
ATOM 994 N N . ILE A 1 117 ? -14.066 8.864 8.633 1.00 97.94 117 ILE A N 1
ATOM 995 C CA . ILE A 1 117 ? -15.412 8.421 8.226 1.00 97.94 117 ILE A CA 1
ATOM 996 C C . ILE A 1 117 ? -15.822 9.073 6.904 1.00 97.94 117 ILE A C 1
ATOM 998 O O . ILE A 1 117 ? -16.213 8.370 5.973 1.00 97.94 117 ILE A O 1
ATOM 1002 N N . ASN A 1 118 ? -15.686 10.398 6.798 1.00 97.88 118 ASN A N 1
ATOM 1003 C CA . ASN A 1 118 ? -16.087 11.142 5.605 1.00 97.88 118 ASN A CA 1
ATOM 1004 C C . ASN A 1 118 ? -15.347 10.663 4.347 1.00 97.88 118 ASN A C 1
ATOM 1006 O O . ASN A 1 118 ? -15.956 10.523 3.287 1.00 97.88 118 ASN A O 1
ATOM 1010 N N . TYR A 1 119 ? -14.037 10.419 4.440 1.00 98.12 119 TYR A N 1
ATOM 1011 C CA . TYR A 1 119 ? -13.251 9.953 3.295 1.00 98.12 119 TYR A CA 1
ATOM 1012 C C . TYR A 1 119 ? -13.515 8.478 2.959 1.00 98.12 119 TYR A C 1
ATOM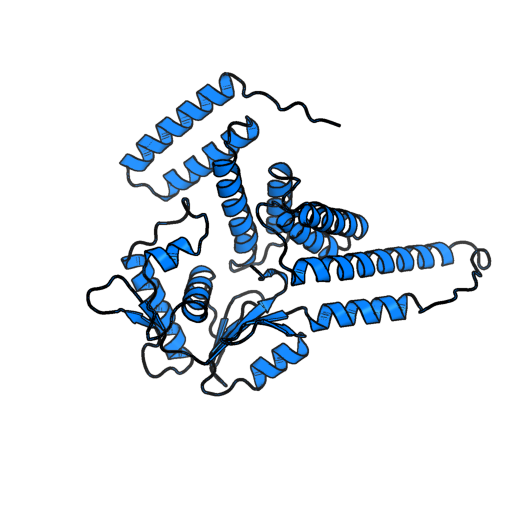 1014 O O . TYR A 1 119 ? -13.658 8.156 1.780 1.00 98.12 119 TYR A O 1
ATOM 1022 N N . PHE A 1 120 ? -13.686 7.594 3.951 1.00 97.81 120 PHE A N 1
ATOM 1023 C CA . PHE A 1 120 ? -14.091 6.206 3.692 1.00 97.81 120 PHE A CA 1
ATOM 1024 C C . PHE A 1 120 ? -15.476 6.125 3.035 1.00 97.81 120 PHE A C 1
ATOM 1026 O O . PHE A 1 120 ? -15.669 5.357 2.093 1.00 97.81 120 PHE A O 1
ATOM 1033 N N . GLN A 1 121 ? -16.442 6.934 3.482 1.00 97.69 121 GLN A N 1
ATOM 1034 C CA . GLN A 1 121 ? -17.771 6.998 2.864 1.00 97.69 121 GLN A CA 1
ATOM 1035 C C . GLN A 1 121 ? -17.689 7.464 1.411 1.00 97.69 121 GLN A C 1
ATOM 1037 O O . GLN A 1 121 ? -18.234 6.793 0.535 1.00 97.69 121 GLN A O 1
ATOM 1042 N N . LYS A 1 122 ? -16.943 8.544 1.138 1.00 97.06 122 LYS A N 1
ATOM 1043 C CA . LYS A 1 122 ? -16.708 9.022 -0.232 1.00 97.06 122 LYS A CA 1
ATOM 1044 C C . LYS A 1 122 ? -16.103 7.941 -1.115 1.00 97.06 122 LYS A C 1
ATOM 1046 O O . LYS A 1 122 ? -16.646 7.684 -2.184 1.00 97.06 122 LYS A O 1
ATOM 1051 N N . ALA A 1 123 ? -15.038 7.279 -0.655 1.00 96.88 123 ALA A N 1
ATOM 1052 C CA . ALA A 1 123 ? -14.385 6.202 -1.398 1.00 96.88 123 ALA A CA 1
ATOM 1053 C C . ALA A 1 123 ? -15.396 5.130 -1.842 1.00 96.88 123 ALA A C 1
ATOM 1055 O O . ALA A 1 123 ? -15.443 4.757 -3.012 1.00 96.88 123 ALA A O 1
ATOM 1056 N N . ARG A 1 124 ? -16.276 4.699 -0.930 1.00 96.31 124 ARG A N 1
ATOM 1057 C CA . ARG A 1 124 ? -17.319 3.700 -1.210 1.00 96.31 124 ARG A CA 1
ATOM 1058 C C . ARG A 1 124 ? -18.430 4.205 -2.126 1.00 96.31 124 ARG A C 1
ATOM 1060 O O . ARG A 1 124 ? -18.910 3.455 -2.974 1.00 96.31 124 ARG A O 1
ATOM 1067 N N . GLU A 1 125 ? -18.894 5.434 -1.918 1.00 95.69 125 GLU A N 1
ATOM 1068 C CA . GLU A 1 125 ? -19.955 6.038 -2.729 1.00 95.69 125 GLU A CA 1
ATOM 1069 C C . GLU A 1 125 ? -19.522 6.200 -4.178 1.00 95.69 125 GLU A C 1
ATOM 1071 O O . GLU A 1 125 ? -20.291 5.871 -5.079 1.00 95.69 125 GLU A O 1
ATOM 1076 N N . ILE A 1 126 ? -18.292 6.676 -4.372 1.00 95.12 126 ILE A N 1
ATOM 1077 C CA . ILE A 1 126 ? -17.629 6.763 -5.667 1.00 95.12 126 ILE A CA 1
ATOM 1078 C C . ILE A 1 126 ? -17.513 5.354 -6.257 1.00 95.12 126 ILE A C 1
ATOM 1080 O O . ILE A 1 126 ? -18.040 5.135 -7.345 1.00 95.12 126 ILE A O 1
ATOM 1084 N N . HIS A 1 127 ? -16.942 4.392 -5.510 1.00 94.25 127 HIS A N 1
ATOM 1085 C CA . HIS A 1 127 ? -16.779 2.994 -5.938 1.00 94.25 127 HIS A CA 1
ATOM 1086 C C . HIS A 1 127 ? -18.064 2.383 -6.522 1.00 94.25 127 HIS A C 1
ATOM 1088 O O . HIS A 1 127 ? -18.060 1.780 -7.592 1.00 94.25 127 HIS A O 1
ATOM 1094 N N . ARG A 1 128 ? -19.205 2.619 -5.867 1.00 93.06 128 ARG A N 1
ATOM 1095 C CA . ARG A 1 128 ? -20.509 2.081 -6.278 1.00 93.06 128 ARG A CA 1
ATOM 1096 C C . ARG A 1 128 ? -21.030 2.623 -7.622 1.00 93.06 128 ARG A C 1
ATOM 1098 O O . ARG A 1 128 ? -21.943 2.027 -8.183 1.00 93.06 128 ARG A O 1
ATOM 1105 N N . ARG A 1 129 ? -20.513 3.745 -8.138 1.00 92.19 129 ARG A N 1
ATOM 1106 C CA . ARG A 1 129 ? -21.007 4.364 -9.388 1.00 92.19 129 ARG A CA 1
ATOM 1107 C C . ARG A 1 129 ? -20.533 3.651 -10.666 1.00 92.19 129 ARG A C 1
ATOM 1109 O O . ARG A 1 129 ? -21.156 3.850 -11.702 1.00 92.19 129 ARG A O 1
ATOM 1116 N N . GLY A 1 130 ? -19.513 2.788 -10.595 1.00 71.50 130 GLY A N 1
ATOM 1117 C CA . GLY A 1 130 ? -19.308 1.704 -11.570 1.00 71.50 130 GLY A CA 1
ATOM 1118 C C . GLY A 1 130 ? -18.412 1.951 -12.795 1.00 71.50 130 GLY A C 1
ATOM 1119 O O . GLY A 1 130 ? -18.188 1.005 -13.539 1.00 71.50 130 GLY A O 1
ATOM 1120 N N . VAL A 1 131 ? -17.844 3.144 -13.009 1.00 69.56 131 VAL A N 1
ATOM 1121 C CA . VAL A 1 131 ? -16.759 3.361 -13.998 1.00 69.56 131 VAL A CA 1
ATOM 1122 C C . VAL A 1 131 ? -15.747 4.321 -13.392 1.00 69.56 131 VAL A C 1
ATOM 1124 O O . VAL A 1 131 ? -16.033 5.509 -13.262 1.00 69.56 131 VAL A O 1
ATOM 1127 N N . LEU A 1 132 ? -14.609 3.795 -12.939 1.00 79.00 132 LEU A N 1
ATOM 1128 C CA . LEU A 1 132 ? -13.686 4.535 -12.084 1.00 79.00 132 LEU A CA 1
ATOM 1129 C C . LEU A 1 132 ? -12.248 4.255 -12.472 1.00 79.00 132 LEU A C 1
ATOM 1131 O O . LEU A 1 132 ? -11.857 3.102 -12.642 1.00 79.00 132 LEU A O 1
ATOM 1135 N N . ASN A 1 133 ? -11.462 5.321 -12.513 1.00 80.38 133 ASN A N 1
ATOM 1136 C CA . ASN A 1 133 ? -10.020 5.199 -12.444 1.00 80.38 133 ASN A CA 1
ATOM 1137 C C . ASN A 1 133 ? -9.662 4.856 -10.991 1.00 80.38 133 ASN A C 1
ATOM 1139 O O . ASN A 1 133 ? -10.193 5.484 -10.072 1.00 80.38 133 ASN A O 1
ATOM 1143 N N . PHE A 1 134 ? -8.779 3.875 -10.793 1.00 87.44 134 PHE A N 1
ATOM 1144 C CA . PHE A 1 134 ? -8.298 3.449 -9.469 1.00 87.44 134 PHE A CA 1
ATOM 1145 C C . PHE A 1 134 ? -9.416 2.931 -8.541 1.00 87.44 134 PHE A C 1
ATOM 1147 O O . PHE A 1 134 ? -9.657 3.522 -7.487 1.00 87.44 134 PHE A O 1
ATOM 1154 N N . PRO A 1 135 ? -10.169 1.878 -8.922 1.00 91.25 135 PRO A N 1
ATOM 1155 C CA . PRO A 1 135 ? -11.218 1.324 -8.072 1.00 91.25 135 PRO A CA 1
ATOM 1156 C C . PRO A 1 135 ? -10.638 0.740 -6.776 1.00 91.25 135 PRO A C 1
ATOM 1158 O O . PRO A 1 135 ? -9.507 0.271 -6.741 1.00 91.25 135 PRO A O 1
ATOM 1161 N N . LEU A 1 136 ? -11.447 0.711 -5.714 1.00 89.88 136 LEU A N 1
ATOM 1162 C CA . LEU A 1 136 ? -11.114 -0.081 -4.532 1.00 89.88 136 LEU A CA 1
ATOM 1163 C C . LEU A 1 136 ? -11.071 -1.566 -4.886 1.00 89.88 136 LEU A C 1
ATOM 1165 O O . LEU A 1 136 ? -11.915 -2.048 -5.645 1.00 89.88 136 LEU A O 1
ATOM 1169 N N . THR A 1 137 ? -10.157 -2.295 -4.256 1.00 87.88 137 THR A N 1
ATOM 1170 C CA . THR A 1 137 ? -10.256 -3.754 -4.190 1.00 87.88 137 THR A CA 1
ATOM 1171 C C . THR A 1 137 ? -11.454 -4.156 -3.320 1.00 87.88 137 THR A C 1
ATOM 1173 O O . THR A 1 137 ? -11.910 -3.378 -2.476 1.00 87.88 137 THR A O 1
ATOM 1176 N N . GLU A 1 138 ? -11.968 -5.379 -3.483 1.00 86.56 138 GLU A N 1
ATOM 1177 C CA . GLU A 1 138 ? -13.082 -5.871 -2.652 1.00 86.56 138 GLU A CA 1
ATOM 1178 C C . GLU A 1 138 ? -12.727 -5.833 -1.154 1.00 86.56 138 GLU A C 1
ATOM 1180 O O . GLU A 1 138 ? -13.531 -5.415 -0.322 1.00 86.56 138 GLU A O 1
ATOM 1185 N N . ASP A 1 139 ? -11.479 -6.171 -0.818 1.00 84.06 139 ASP A N 1
ATOM 1186 C CA . ASP A 1 139 ? -10.955 -6.098 0.546 1.00 84.06 139 ASP A CA 1
ATOM 1187 C C . ASP A 1 139 ? -11.002 -4.665 1.102 1.00 84.06 139 ASP A C 1
ATOM 1189 O O . ASP A 1 139 ? -11.588 -4.422 2.158 1.00 84.06 139 ASP A O 1
ATOM 1193 N N . GLN A 1 140 ? -10.491 -3.681 0.354 1.00 89.81 140 GLN A N 1
ATOM 1194 C CA . GLN A 1 140 ? -10.567 -2.266 0.739 1.00 89.81 140 GLN A CA 1
ATOM 1195 C C . GLN A 1 140 ? -12.023 -1.788 0.870 1.00 89.81 140 GLN A C 1
ATOM 1197 O O . GLN A 1 140 ? -12.374 -1.039 1.791 1.00 89.81 140 GLN A O 1
ATOM 1202 N N . TYR A 1 141 ? -12.906 -2.234 -0.027 1.00 92.56 141 TYR A N 1
ATOM 1203 C CA . TYR A 1 141 ? -14.326 -1.901 0.022 1.00 92.56 141 TYR A CA 1
ATOM 1204 C C . TYR A 1 141 ? -15.004 -2.446 1.290 1.00 92.56 141 TYR A C 1
ATOM 1206 O O . TYR A 1 141 ? -15.786 -1.729 1.925 1.00 92.56 141 TYR A O 1
ATOM 1214 N N . ILE A 1 142 ? -14.685 -3.671 1.709 1.00 90.25 142 ILE A N 1
ATOM 1215 C CA . ILE A 1 142 ? -15.190 -4.266 2.953 1.00 90.25 142 ILE A CA 1
ATOM 1216 C C . ILE A 1 142 ? -14.574 -3.570 4.172 1.00 90.25 142 ILE A C 1
ATOM 1218 O O . ILE A 1 142 ? -15.314 -3.084 5.032 1.00 90.25 142 ILE A O 1
ATOM 1222 N N . LYS A 1 143 ? -13.245 -3.441 4.228 1.00 89.50 143 LYS A N 1
ATOM 1223 C CA . LYS A 1 143 ? -12.518 -2.835 5.355 1.00 89.50 143 LYS A CA 1
ATOM 1224 C C . LYS A 1 143 ? -12.916 -1.393 5.612 1.00 89.50 143 LYS A C 1
ATOM 1226 O O . LYS A 1 143 ? -13.086 -0.997 6.762 1.00 89.50 143 LYS A O 1
ATOM 1231 N N . SER A 1 144 ? -13.196 -0.617 4.565 1.00 94.88 144 SER A N 1
ATOM 1232 C CA . SER A 1 144 ? -13.709 0.748 4.733 1.00 94.88 144 SER A CA 1
ATOM 1233 C C . SER A 1 144 ? -15.002 0.803 5.565 1.00 94.88 144 SER A C 1
ATOM 1235 O O . SER A 1 144 ? -15.192 1.749 6.327 1.00 94.88 144 SER A O 1
ATOM 1237 N N . LYS A 1 145 ? -15.874 -0.218 5.504 1.00 93.94 145 LYS A N 1
ATOM 1238 C CA . LYS A 1 145 ? -17.061 -0.319 6.377 1.00 93.94 145 LYS A CA 1
ATOM 1239 C C . LYS A 1 145 ? -16.669 -0.578 7.830 1.00 93.94 145 LYS A C 1
ATOM 1241 O O . LYS A 1 145 ? -17.233 0.053 8.722 1.00 93.94 145 LYS A O 1
ATOM 1246 N N . LEU A 1 146 ? -15.708 -1.475 8.055 1.00 91.12 146 LEU A N 1
ATOM 1247 C CA . LEU A 1 146 ? -15.203 -1.802 9.390 1.00 91.12 146 LEU A CA 1
ATOM 1248 C C . LEU A 1 146 ? -14.556 -0.576 10.043 1.00 91.12 146 LEU A C 1
ATOM 1250 O O . LEU A 1 146 ? -14.893 -0.243 11.178 1.00 91.12 146 LEU A O 1
ATOM 1254 N N . PHE A 1 147 ? -13.727 0.173 9.308 1.00 92.81 147 PHE A N 1
ATOM 1255 C CA . PHE A 1 147 ? -13.135 1.413 9.816 1.00 92.81 147 PHE A CA 1
ATOM 1256 C C . PHE A 1 147 ? -14.160 2.506 10.093 1.00 92.81 147 PHE A C 1
ATOM 1258 O O . PHE A 1 147 ? -14.004 3.231 11.074 1.00 92.81 147 PHE A O 1
ATOM 1265 N N . ILE A 1 148 ? -15.208 2.640 9.270 1.00 96.19 148 ILE A N 1
ATOM 1266 C CA . ILE A 1 148 ? -16.312 3.565 9.567 1.00 96.19 148 ILE A CA 1
ATOM 1267 C C . ILE A 1 148 ? -16.964 3.181 10.898 1.00 96.19 148 ILE A C 1
ATOM 1269 O O . ILE A 1 148 ? -17.133 4.047 11.756 1.00 96.19 148 ILE A O 1
ATOM 1273 N N . GLY A 1 149 ? -17.288 1.896 11.084 1.00 91.06 149 GLY A N 1
ATOM 1274 C CA . GLY A 1 149 ? -17.868 1.388 12.328 1.00 91.06 149 GLY A CA 1
ATOM 1275 C C . GLY A 1 149 ? -16.971 1.662 13.535 1.00 91.06 149 GLY A C 1
ATOM 1276 O O . GLY A 1 149 ? -17.437 2.196 14.539 1.00 91.06 149 GLY A O 1
ATOM 1277 N N . TYR A 1 150 ? -15.672 1.386 13.407 1.00 90.31 150 TYR A N 1
ATOM 1278 C CA . TYR A 1 150 ? -14.707 1.604 14.481 1.00 90.31 150 TYR A CA 1
ATOM 1279 C C . TYR A 1 150 ? -14.575 3.090 14.837 1.00 90.31 150 TYR A C 1
ATOM 1281 O O . TYR A 1 150 ? -14.668 3.456 16.007 1.00 90.31 150 TYR A O 1
ATOM 1289 N N . CYS A 1 151 ? -14.411 3.967 13.841 1.00 93.38 151 CYS A N 1
ATOM 1290 C CA . CYS A 1 151 ? -14.340 5.413 14.063 1.00 93.38 151 CYS A CA 1
ATOM 1291 C C . CYS A 1 151 ? -15.614 5.949 14.738 1.00 93.38 151 CYS A C 1
ATOM 1293 O O . CYS A 1 151 ? -15.527 6.778 15.641 1.00 93.38 151 CYS A O 1
ATOM 1295 N N . ALA A 1 152 ? -16.795 5.478 14.322 1.00 93.25 152 ALA A N 1
ATOM 1296 C CA . ALA A 1 152 ? -18.068 5.892 14.912 1.00 93.25 152 ALA A CA 1
ATOM 1297 C C . ALA A 1 152 ? -18.198 5.432 16.373 1.00 93.25 152 ALA A C 1
ATOM 1299 O O . ALA A 1 152 ? -18.637 6.204 17.224 1.00 93.25 152 ALA A O 1
ATOM 1300 N N . ALA A 1 153 ? -17.760 4.210 16.682 1.00 87.06 153 ALA A N 1
ATOM 1301 C CA . ALA A 1 153 ? -17.743 3.694 18.046 1.00 87.06 153 ALA A CA 1
ATOM 1302 C C . ALA A 1 153 ? -16.754 4.458 18.950 1.00 87.06 153 ALA A C 1
ATOM 1304 O O . ALA A 1 153 ? -17.071 4.719 20.109 1.00 87.06 153 ALA A O 1
ATOM 1305 N N . GLN A 1 154 ? -15.599 4.894 18.426 1.00 90.00 154 GLN A N 1
ATOM 1306 C CA . GLN A 1 154 ? -14.676 5.768 19.168 1.00 90.00 154 GLN A CA 1
ATOM 1307 C C . GLN A 1 154 ? -15.313 7.121 19.504 1.00 90.00 154 GLN A C 1
ATOM 1309 O O . GLN A 1 154 ? -15.245 7.552 20.651 1.00 90.00 154 GLN A O 1
ATOM 1314 N N . LEU A 1 155 ? -16.001 7.749 18.545 1.00 91.06 155 LEU A N 1
ATOM 1315 C CA . LEU A 1 155 ? -16.732 8.998 18.791 1.00 91.06 155 LEU A CA 1
ATOM 1316 C C . LEU A 1 155 ? -17.839 8.821 19.839 1.00 91.06 155 LEU A C 1
ATOM 1318 O O . LEU A 1 155 ? -17.992 9.664 20.718 1.00 91.06 155 LEU A O 1
ATOM 1322 N N . ALA A 1 156 ? -18.587 7.715 19.789 1.00 86.69 156 ALA A N 1
ATOM 1323 C CA . ALA A 1 156 ? -19.610 7.412 20.791 1.00 86.69 156 ALA A CA 1
ATOM 1324 C C . ALA A 1 156 ? -19.001 7.235 22.192 1.00 86.69 156 ALA A C 1
ATOM 1326 O O . ALA A 1 156 ? -19.527 7.761 23.172 1.00 86.69 156 ALA A O 1
ATOM 1327 N N . LYS A 1 157 ? -17.859 6.545 22.286 1.00 84.56 157 LYS A N 1
ATOM 1328 C CA . LYS A 1 157 ? -17.108 6.378 23.535 1.00 84.56 157 LYS A CA 1
ATOM 1329 C C . LYS A 1 157 ? -16.614 7.711 24.099 1.00 84.56 157 LYS A C 1
ATOM 1331 O O . LYS A 1 157 ? -16.692 7.919 25.308 1.00 84.56 157 LYS A O 1
ATOM 1336 N N . GLU A 1 158 ? -16.092 8.596 23.252 1.00 86.81 158 GLU A N 1
ATOM 1337 C CA . GLU A 1 158 ? -15.675 9.951 23.642 1.00 86.81 158 GLU A CA 1
ATOM 1338 C C . GLU A 1 158 ? -16.874 10.758 24.167 1.00 86.81 158 GLU A C 1
ATOM 1340 O O . GLU A 1 158 ? -16.813 11.277 25.280 1.00 86.81 158 GLU A O 1
ATOM 1345 N N . ALA A 1 159 ? -18.003 10.742 23.450 1.00 85.94 159 ALA A N 1
ATOM 1346 C CA . ALA A 1 159 ? -19.225 11.437 23.854 1.00 85.94 159 ALA A CA 1
ATOM 1347 C C . ALA A 1 159 ? -19.785 10.943 25.199 1.00 85.94 159 ALA A C 1
ATOM 1349 O O . ALA A 1 159 ? -20.188 11.760 26.020 1.00 85.94 159 ALA A O 1
ATOM 1350 N N . ILE A 1 160 ? -19.780 9.629 25.460 1.00 81.75 160 ILE A N 1
ATOM 1351 C CA . ILE A 1 160 ? -20.225 9.062 26.748 1.00 81.75 160 ILE A CA 1
ATOM 1352 C C . ILE A 1 160 ? -19.315 9.505 27.897 1.00 81.75 160 ILE A C 1
ATOM 1354 O O . ILE A 1 160 ? -19.803 9.833 28.977 1.00 81.75 160 ILE A O 1
ATOM 1358 N N . LYS A 1 161 ? -17.997 9.538 27.674 1.00 81.81 161 LYS A N 1
ATOM 1359 C CA . LYS A 1 161 ? -17.045 10.019 28.684 1.00 81.81 161 LYS A CA 1
ATOM 1360 C C . LYS A 1 161 ? -17.264 11.490 29.009 1.00 81.81 161 LYS A C 1
ATOM 1362 O O . LYS A 1 161 ? -17.245 11.844 30.180 1.00 81.81 161 LYS A O 1
ATOM 1367 N N . GLU A 1 162 ? -17.478 12.327 27.998 1.00 83.31 162 GLU A N 1
ATOM 1368 C CA . GLU A 1 162 ? -17.797 13.746 28.191 1.00 83.31 162 GLU A CA 1
ATOM 1369 C C . GLU A 1 162 ? -19.130 13.917 28.925 1.00 83.31 162 GLU A C 1
ATOM 1371 O O . GLU A 1 162 ? -19.212 14.659 29.900 1.00 83.31 162 GLU A O 1
ATOM 1376 N N . ALA A 1 163 ? -20.150 13.159 28.533 1.00 77.19 163 ALA A N 1
ATOM 1377 C CA . ALA A 1 163 ? -21.442 13.104 29.201 1.00 77.19 163 ALA A CA 1
ATOM 1378 C C . ALA A 1 163 ? -21.344 12.747 30.690 1.00 77.19 163 ALA A C 1
ATOM 1380 O O . ALA A 1 163 ? -22.030 13.359 31.498 1.00 77.19 163 ALA A O 1
ATOM 1381 N N . ALA A 1 164 ? -20.479 11.799 31.062 1.00 75.12 164 ALA A N 1
ATOM 1382 C CA . ALA A 1 164 ? -20.269 11.411 32.457 1.00 75.12 164 ALA A CA 1
ATOM 1383 C C . ALA A 1 164 ? -19.622 12.516 33.316 1.00 75.12 164 ALA A C 1
ATOM 1385 O O . ALA A 1 164 ? -19.621 12.410 34.539 1.00 75.12 164 ALA A O 1
ATOM 1386 N N . THR A 1 165 ? -19.065 13.568 32.701 1.00 80.38 165 THR A N 1
ATOM 1387 C CA . THR A 1 165 ? -18.581 14.760 33.424 1.00 80.38 165 THR A CA 1
ATOM 1388 C C . THR A 1 165 ? -19.679 15.785 33.697 1.00 80.38 165 THR A C 1
ATOM 1390 O O . THR A 1 165 ? -19.506 16.658 34.549 1.00 80.38 165 THR A O 1
ATOM 1393 N N . LEU A 1 166 ? -20.803 15.688 32.985 1.00 73.00 166 LEU A N 1
ATOM 1394 C CA . LEU A 1 166 ? -22.017 16.441 33.274 1.00 73.00 166 LEU A CA 1
ATOM 1395 C C . LEU A 1 166 ? -22.746 15.721 34.422 1.00 73.00 166 LEU A C 1
ATOM 1397 O O . LEU A 1 166 ? -22.641 14.503 34.524 1.00 73.00 166 LEU A O 1
ATOM 1401 N N . GLU A 1 167 ? -23.419 16.469 35.306 1.00 64.62 167 GLU A N 1
ATOM 1402 C CA . GLU A 1 167 ? -24.005 15.984 36.574 1.00 64.62 167 GLU A CA 1
ATOM 1403 C C . GLU A 1 167 ? -24.500 14.523 36.553 1.00 64.62 167 GLU A C 1
ATOM 1405 O O . GLU A 1 167 ? -25.267 14.112 35.672 1.00 64.62 167 GLU A O 1
ATOM 1410 N N . GLU A 1 168 ? -24.090 13.753 37.571 1.00 59.28 168 GLU A N 1
ATOM 1411 C CA . GLU A 1 168 ? -24.501 12.362 37.778 1.00 59.28 168 GLU A CA 1
ATOM 1412 C C . GLU A 1 168 ? -26.034 12.249 37.786 1.00 59.28 168 GLU A C 1
ATOM 1414 O O . GLU A 1 168 ? -26.703 12.655 38.734 1.00 59.28 168 GLU A O 1
ATOM 1419 N N . GLY A 1 169 ? -26.602 11.677 36.719 1.00 58.00 169 GLY A N 1
ATOM 1420 C CA . GLY A 1 169 ? -28.021 11.308 36.666 1.00 58.00 169 GLY A CA 1
ATOM 1421 C C . GLY A 1 169 ? -28.775 11.691 35.394 1.00 58.00 169 GLY A C 1
ATOM 1422 O O . GLY A 1 169 ? -29.861 11.162 35.175 1.00 58.00 169 GLY A O 1
ATOM 1423 N N . ILE A 1 170 ? -28.222 12.540 34.519 1.00 55.28 170 ILE A N 1
ATOM 1424 C CA . ILE A 1 170 ? -28.947 12.994 33.311 1.00 55.28 170 ILE A CA 1
ATOM 1425 C C . ILE A 1 170 ? -29.028 11.901 32.223 1.00 55.28 170 ILE A C 1
ATOM 1427 O O . ILE A 1 170 ? -29.929 11.924 31.385 1.00 55.28 170 ILE A O 1
ATOM 1431 N N . LEU A 1 171 ? -28.128 10.912 32.235 1.00 56.16 171 LEU A N 1
ATOM 1432 C CA . LEU A 1 171 ? -27.982 9.929 31.151 1.00 56.16 171 LEU A CA 1
ATOM 1433 C C . LEU A 1 171 ? -28.115 8.469 31.607 1.00 56.16 171 LEU A C 1
ATOM 1435 O O . LEU A 1 171 ? -27.408 7.593 31.111 1.00 56.16 171 LEU A O 1
ATOM 1439 N N . SER A 1 172 ? -29.054 8.168 32.510 1.00 55.44 172 SER A N 1
ATOM 1440 C CA . SER A 1 172 ? -29.477 6.781 32.767 1.00 55.44 172 SER A CA 1
ATOM 1441 C C . SER A 1 172 ? -30.382 6.266 31.638 1.00 55.44 172 SER A C 1
ATOM 1443 O O . SER A 1 172 ? -31.569 5.994 31.807 1.00 55.44 172 SER A O 1
ATOM 1445 N N . MET A 1 173 ? -29.830 6.149 30.432 1.00 56.47 173 MET A N 1
ATOM 1446 C CA . MET A 1 173 ? -30.526 5.474 29.342 1.00 56.47 173 MET A CA 1
ATOM 1447 C C . MET A 1 173 ? -30.406 3.957 29.525 1.00 56.47 173 MET A C 1
ATOM 1449 O O . MET A 1 173 ? -29.304 3.432 29.668 1.00 56.47 173 MET A O 1
ATOM 1453 N N . GLU A 1 174 ? -31.531 3.238 29.485 1.00 47.53 174 GLU A N 1
ATOM 1454 C CA . GLU A 1 174 ? -31.530 1.782 29.311 1.00 47.53 174 GLU A CA 1
ATOM 1455 C C . GLU A 1 174 ? -30.920 1.454 27.939 1.00 47.53 174 GLU A C 1
ATOM 1457 O O . GLU A 1 174 ? -31.571 1.568 26.897 1.00 47.53 174 GLU A O 1
ATOM 1462 N N . VAL A 1 175 ? -29.646 1.065 27.918 1.00 55.41 175 VAL A N 1
ATOM 1463 C CA . VAL A 1 175 ? -28.979 0.631 26.689 1.00 55.41 175 VAL A CA 1
ATOM 1464 C C . VAL A 1 175 ? -29.329 -0.836 26.446 1.00 55.41 175 VAL A C 1
ATOM 1466 O O . VAL A 1 175 ? -28.803 -1.733 27.100 1.00 55.41 175 VAL A O 1
ATOM 1469 N N . LYS A 1 176 ? -30.226 -1.100 25.491 1.00 54.78 176 LYS A N 1
ATOM 1470 C CA . LYS A 1 176 ? -30.415 -2.444 24.924 1.00 54.78 176 LYS A CA 1
ATOM 1471 C C . LYS A 1 176 ? -29.423 -2.637 23.780 1.00 54.78 176 LYS A C 1
ATOM 1473 O O . LYS A 1 176 ? -29.507 -1.928 22.781 1.00 54.78 176 LYS A O 1
ATOM 1478 N N . GLY A 1 177 ? -28.510 -3.597 23.905 1.00 63.75 177 GLY A N 1
ATOM 1479 C CA . GLY A 1 177 ? -27.519 -3.898 22.870 1.00 63.75 177 GLY A CA 1
ATOM 1480 C C . GLY A 1 177 ? -26.202 -4.414 23.442 1.00 63.75 177 GLY A C 1
ATOM 1481 O O . GLY A 1 177 ? -26.112 -4.731 24.624 1.00 63.75 177 GLY A O 1
ATOM 1482 N N . ILE A 1 178 ? -25.195 -4.511 22.579 1.00 72.06 178 ILE A N 1
ATOM 1483 C CA . ILE A 1 178 ? -23.815 -4.861 22.937 1.00 72.06 178 ILE A CA 1
ATOM 1484 C C . ILE A 1 178 ? -23.133 -3.604 23.502 1.00 72.06 178 ILE A C 1
ATOM 1486 O O . ILE A 1 178 ? -23.414 -2.499 23.028 1.00 72.06 178 ILE A O 1
ATOM 1490 N N . SER A 1 179 ? -22.265 -3.747 24.510 1.00 81.56 179 SER A N 1
ATOM 1491 C CA . SER A 1 179 ? -21.510 -2.605 25.044 1.00 81.56 179 SER A CA 1
ATOM 1492 C C . SER A 1 179 ? -20.632 -1.982 23.945 1.00 81.56 179 SER A C 1
ATOM 1494 O O . SER A 1 179 ? -20.173 -2.659 23.025 1.00 81.56 179 SER A O 1
ATOM 1496 N N . ILE A 1 180 ? -20.395 -0.669 24.010 1.00 77.50 180 ILE A N 1
ATOM 1497 C CA . ILE A 1 180 ? -19.507 0.007 23.051 1.00 77.50 180 ILE A CA 1
ATOM 1498 C C . ILE A 1 180 ? -18.076 -0.528 23.161 1.00 77.50 180 ILE A C 1
ATOM 1500 O O . ILE A 1 180 ? -17.380 -0.597 22.151 1.00 77.50 180 ILE A O 1
ATOM 1504 N N . GLU A 1 181 ? -17.644 -0.934 24.354 1.00 78.94 181 GLU A N 1
ATOM 1505 C CA . GLU A 1 181 ? -16.375 -1.623 24.575 1.00 78.94 181 GLU A CA 1
ATOM 1506 C C . GLU A 1 181 ? -16.340 -2.952 23.817 1.00 78.94 181 GLU A C 1
ATOM 1508 O O . GLU A 1 181 ? -15.453 -3.136 22.987 1.00 78.94 181 GLU A O 1
ATOM 1513 N N . ASP A 1 182 ? -17.355 -3.802 23.993 1.00 80.56 182 ASP A N 1
ATOM 1514 C CA . ASP A 1 182 ? -17.457 -5.078 23.274 1.00 80.56 182 ASP A CA 1
ATOM 1515 C C . ASP A 1 182 ? -17.502 -4.866 21.749 1.00 80.56 182 ASP A C 1
ATOM 1517 O O . ASP A 1 182 ? -16.918 -5.628 20.980 1.00 80.56 182 ASP A O 1
ATOM 1521 N N . LEU A 1 183 ? -18.186 -3.817 21.273 1.00 79.69 183 LEU A N 1
ATOM 1522 C CA . LEU A 1 183 ? -18.239 -3.478 19.846 1.00 79.69 183 LEU A CA 1
ATOM 1523 C C . LEU A 1 183 ? -16.877 -3.041 19.321 1.00 79.69 183 LEU A C 1
ATOM 1525 O O . LEU A 1 183 ? -16.477 -3.459 18.234 1.00 79.69 183 LEU A O 1
ATOM 1529 N N . LEU A 1 184 ? -16.172 -2.202 20.076 1.00 80.25 184 LEU A N 1
ATOM 1530 C CA . LEU A 1 184 ? -14.829 -1.765 19.725 1.00 80.25 184 LEU A CA 1
ATOM 1531 C C . LEU A 1 184 ? -13.860 -2.938 19.682 1.00 80.25 184 LEU A C 1
ATOM 1533 O O . LEU A 1 184 ? -13.072 -3.006 18.742 1.00 80.25 184 LEU A O 1
ATOM 1537 N N . ASP A 1 185 ? -13.939 -3.852 20.644 1.00 81.81 185 ASP A N 1
ATOM 1538 C CA . ASP A 1 185 ? -13.074 -5.026 20.699 1.00 81.81 185 ASP A CA 1
ATOM 1539 C C . ASP A 1 185 ? -13.365 -5.975 19.534 1.00 81.81 185 ASP A C 1
ATOM 1541 O O . ASP A 1 185 ? -12.440 -6.348 18.816 1.00 81.81 185 ASP A O 1
ATOM 1545 N N . ASN A 1 186 ? -14.640 -6.251 19.239 1.00 79.31 186 ASN A N 1
ATOM 1546 C CA . ASN A 1 186 ? -15.037 -7.053 18.077 1.00 79.31 186 ASN A CA 1
ATOM 1547 C C . ASN A 1 186 ? -14.587 -6.430 16.746 1.00 79.31 186 ASN A C 1
ATOM 1549 O O . ASN A 1 186 ? -14.106 -7.129 15.856 1.00 79.31 186 ASN A O 1
ATOM 1553 N N . LEU A 1 187 ? -14.735 -5.110 16.586 1.00 81.00 187 LEU A N 1
ATOM 1554 C CA . LEU A 1 187 ? -14.301 -4.410 15.374 1.00 81.00 187 LEU A CA 1
ATOM 1555 C C . LEU A 1 187 ? -12.781 -4.386 15.252 1.00 81.00 187 LEU A C 1
ATOM 1557 O O . LEU A 1 187 ? -12.252 -4.570 14.158 1.00 81.00 187 LEU A O 1
ATOM 1561 N N . LYS A 1 188 ? -12.079 -4.161 16.364 1.00 82.50 188 LYS A N 1
ATOM 1562 C CA . LYS A 1 188 ? -10.620 -4.174 16.401 1.00 82.50 188 LYS A CA 1
ATOM 1563 C C . LYS A 1 188 ? -10.084 -5.554 16.040 1.00 82.50 188 LYS A C 1
ATOM 1565 O O . LYS A 1 188 ? -9.174 -5.618 15.225 1.00 82.50 188 LYS A O 1
ATOM 1570 N N . ASP A 1 189 ? -10.678 -6.610 16.588 1.00 80.06 189 ASP A N 1
ATOM 1571 C CA . ASP A 1 189 ? -10.332 -8.002 16.296 1.00 80.06 189 ASP A CA 1
ATOM 1572 C C . ASP A 1 189 ? -10.604 -8.354 14.823 1.00 80.06 189 ASP A C 1
ATOM 1574 O O . ASP A 1 189 ? -9.737 -8.868 14.118 1.00 80.06 189 ASP A O 1
ATOM 1578 N N . ALA A 1 190 ? -11.770 -7.974 14.292 1.00 80.19 190 ALA A N 1
ATOM 1579 C CA . ALA A 1 190 ? -12.085 -8.175 12.876 1.00 80.19 190 ALA A CA 1
ATOM 1580 C C . ALA A 1 190 ? -11.095 -7.456 11.937 1.00 80.19 190 ALA A C 1
ATOM 1582 O O . ALA A 1 190 ? -10.698 -8.008 10.909 1.00 80.19 190 ALA A O 1
ATOM 1583 N N . ILE A 1 191 ? -10.678 -6.236 12.292 1.00 79.50 191 ILE A N 1
ATOM 1584 C CA . ILE A 1 191 ? -9.669 -5.479 11.540 1.00 79.50 191 ILE A CA 1
ATOM 1585 C C . ILE A 1 191 ? -8.290 -6.141 11.677 1.00 79.50 191 ILE A C 1
ATOM 1587 O O . ILE A 1 191 ? -7.602 -6.322 10.674 1.00 79.50 191 ILE A O 1
ATOM 1591 N N . SER A 1 192 ? -7.875 -6.540 12.885 1.00 78.81 192 SER A N 1
ATOM 1592 C CA . SER A 1 192 ? -6.542 -7.112 13.106 1.00 78.81 192 SER A CA 1
ATOM 1593 C C . SER A 1 192 ? -6.353 -8.445 12.394 1.00 78.81 192 SER A C 1
ATOM 1595 O O . SER A 1 192 ? -5.286 -8.655 11.821 1.00 78.81 192 SER A O 1
ATOM 1597 N N . ARG A 1 193 ? -7.393 -9.289 12.334 1.00 79.69 193 ARG A N 1
ATOM 1598 C CA . ARG A 1 193 ? -7.395 -10.585 11.626 1.00 79.69 193 ARG A CA 1
ATOM 1599 C C . ARG A 1 193 ? -7.200 -10.499 10.113 1.00 79.69 193 ARG A C 1
ATOM 1601 O O . ARG A 1 193 ? -7.009 -11.522 9.473 1.00 79.69 193 ARG A O 1
ATOM 1608 N N . THR A 1 194 ? -7.293 -9.311 9.521 1.00 79.06 194 THR A N 1
ATOM 1609 C CA . THR A 1 194 ? -7.123 -9.119 8.069 1.00 79.06 194 THR A CA 1
ATOM 1610 C C . THR A 1 194 ? -6.117 -8.019 7.739 1.00 79.06 194 THR A C 1
ATOM 1612 O O . THR A 1 194 ? -6.061 -7.539 6.606 1.00 79.06 194 THR A O 1
ATOM 1615 N N . SER A 1 195 ? -5.316 -7.603 8.722 1.00 80.50 195 SER A N 1
ATOM 1616 C CA . SER A 1 195 ? -4.370 -6.487 8.597 1.00 80.50 195 SER A CA 1
ATOM 1617 C C . SER A 1 195 ? -3.212 -6.769 7.631 1.00 80.50 195 SER A C 1
ATOM 1619 O O . SER A 1 195 ? -2.604 -5.831 7.107 1.00 80.50 195 SER A O 1
ATOM 1621 N N . ILE A 1 196 ? -2.939 -8.047 7.355 1.00 87.81 196 ILE A N 1
ATOM 1622 C CA . ILE A 1 196 ? -1.892 -8.506 6.443 1.00 87.81 196 ILE A CA 1
ATOM 1623 C C . ILE A 1 196 ? -2.523 -9.349 5.346 1.00 87.81 196 ILE A C 1
ATOM 1625 O O . ILE A 1 196 ? -3.317 -10.236 5.622 1.00 87.81 196 ILE A O 1
ATOM 1629 N N . SER A 1 197 ? -2.144 -9.114 4.097 1.00 88.75 197 SER A N 1
ATOM 1630 C CA . SER A 1 197 ? -2.445 -10.019 2.994 1.00 88.75 197 SER A CA 1
ATOM 1631 C C . SER A 1 197 ? -1.267 -10.898 2.660 1.00 88.75 197 SER A C 1
ATOM 1633 O O . SER A 1 197 ? -0.169 -10.413 2.391 1.00 88.75 197 SER A O 1
ATOM 1635 N N . ILE A 1 198 ? -1.532 -12.193 2.594 1.00 92.69 198 ILE A N 1
ATOM 1636 C CA . ILE A 1 198 ? -0.622 -13.175 2.038 1.00 92.69 198 ILE A CA 1
ATOM 1637 C C . ILE A 1 198 ? -1.052 -13.491 0.616 1.00 92.69 198 ILE A C 1
ATOM 1639 O O . ILE A 1 198 ? -2.208 -13.825 0.367 1.00 92.69 198 ILE A O 1
ATOM 1643 N N . ILE A 1 199 ? -0.103 -13.398 -0.310 1.00 91.62 199 ILE A N 1
ATOM 1644 C CA . ILE A 1 199 ? -0.253 -13.875 -1.679 1.00 91.62 199 ILE A CA 1
ATOM 1645 C C . ILE A 1 199 ? 0.669 -15.074 -1.861 1.00 91.62 199 ILE A C 1
ATOM 1647 O O . ILE A 1 199 ? 1.883 -14.975 -1.663 1.00 91.62 199 ILE A O 1
ATOM 1651 N N . THR A 1 200 ? 0.085 -16.190 -2.266 1.00 91.94 200 THR A N 1
ATOM 1652 C CA . THR A 1 200 ? 0.791 -17.384 -2.725 1.00 91.94 200 THR A CA 1
ATOM 1653 C C . THR A 1 200 ? 0.535 -17.572 -4.217 1.00 91.94 200 THR A C 1
ATOM 1655 O O . THR A 1 200 ? -0.140 -16.770 -4.865 1.00 91.94 200 THR A O 1
ATOM 1658 N N . LYS A 1 201 ? 1.065 -18.652 -4.786 1.00 85.56 201 LYS A N 1
ATOM 1659 C CA . LYS A 1 201 ? 0.772 -19.033 -6.170 1.00 85.56 201 LYS A CA 1
ATOM 1660 C C . LYS A 1 201 ? -0.721 -19.299 -6.419 1.00 85.56 201 LYS A C 1
ATOM 1662 O O . LYS A 1 201 ? -1.196 -19.051 -7.526 1.00 85.56 201 LYS A O 1
ATOM 1667 N N . ASP A 1 202 ? -1.427 -19.809 -5.411 1.00 85.19 202 ASP A N 1
ATOM 1668 C CA . ASP A 1 202 ? -2.774 -20.363 -5.571 1.00 85.19 202 ASP A CA 1
ATOM 1669 C C . ASP A 1 202 ? -3.870 -19.466 -4.982 1.00 85.19 202 ASP A C 1
ATOM 1671 O O . ASP A 1 202 ? -5.038 -19.595 -5.349 1.00 85.19 202 ASP A O 1
ATOM 1675 N N . SER A 1 203 ? -3.520 -18.552 -4.073 1.00 87.69 203 SER A N 1
ATOM 1676 C CA . SER A 1 203 ? -4.510 -17.754 -3.351 1.00 87.69 203 SER A CA 1
ATOM 1677 C C . SER A 1 203 ? -3.968 -16.424 -2.844 1.00 87.69 203 SER A C 1
ATOM 1679 O O . SER A 1 203 ? -2.769 -16.263 -2.618 1.00 87.69 203 SER A O 1
ATOM 1681 N N . GLN A 1 204 ? -4.892 -15.505 -2.577 1.00 86.38 204 GLN A N 1
ATOM 1682 C CA . GLN A 1 204 ? -4.656 -14.310 -1.782 1.00 86.38 204 GLN A CA 1
ATOM 1683 C C . GLN A 1 204 ? -5.629 -14.305 -0.603 1.00 86.38 204 GLN A C 1
ATOM 1685 O O . GLN A 1 204 ? -6.839 -14.404 -0.804 1.00 86.38 204 GLN A O 1
ATOM 1690 N N . THR A 1 205 ? -5.110 -14.192 0.617 1.00 85.69 205 THR A N 1
ATOM 1691 C CA . THR A 1 205 ? -5.909 -14.243 1.849 1.00 85.69 205 THR A CA 1
ATOM 1692 C C . THR A 1 205 ? -5.439 -13.203 2.856 1.00 85.69 205 THR A C 1
ATOM 1694 O O . THR A 1 205 ? -4.240 -12.961 2.990 1.00 85.69 205 THR A O 1
ATOM 1697 N N . GLY A 1 206 ? -6.384 -12.601 3.579 1.00 84.12 206 GLY A N 1
ATOM 1698 C CA . GLY A 1 206 ? -6.089 -11.758 4.737 1.00 84.12 206 GLY A CA 1
ATOM 1699 C C . GLY A 1 206 ? -5.823 -12.608 5.980 1.00 84.12 206 GLY A C 1
ATOM 1700 O O . GLY A 1 206 ? -6.539 -13.582 6.196 1.00 84.12 206 GLY A O 1
ATOM 1701 N N . ILE A 1 207 ? -4.815 -12.234 6.764 1.00 86.31 207 ILE A N 1
ATOM 1702 C CA . ILE A 1 207 ? -4.397 -12.883 8.010 1.00 86.31 207 ILE A CA 1
ATOM 1703 C C . ILE A 1 207 ? -4.081 -11.842 9.094 1.00 86.31 207 ILE A C 1
ATOM 1705 O O . ILE A 1 207 ? -3.940 -10.639 8.816 1.00 86.31 207 ILE A O 1
ATOM 1709 N N . SER A 1 208 ? -3.952 -12.313 10.333 1.00 84.81 208 SER A N 1
ATOM 1710 C CA . SER A 1 208 ? -3.539 -11.520 11.485 1.00 84.81 208 SER A CA 1
ATOM 1711 C C . SER A 1 208 ? -2.022 -11.316 11.572 1.00 84.81 208 SER A C 1
ATOM 1713 O O . SER A 1 208 ? -1.229 -11.950 10.872 1.00 84.81 208 SER A O 1
ATOM 1715 N N . GLN A 1 209 ? -1.607 -10.407 12.460 1.00 87.06 209 GLN A N 1
ATOM 1716 C CA . GLN A 1 209 ? -0.196 -10.197 12.787 1.00 87.06 209 GLN A CA 1
ATOM 1717 C C . GLN A 1 209 ? 0.418 -11.448 13.436 1.00 87.06 209 GLN A C 1
ATOM 1719 O O . GLN A 1 209 ? 1.544 -11.813 13.111 1.00 87.06 209 GLN A O 1
ATOM 1724 N N . GLU A 1 210 ? -0.327 -12.114 14.318 1.00 86.38 210 GLU A N 1
ATOM 1725 C CA . GLU A 1 210 ? 0.089 -13.348 14.988 1.00 86.38 210 GLU A CA 1
ATOM 1726 C C . GLU A 1 210 ? 0.268 -14.488 13.976 1.00 86.38 210 GLU A C 1
ATOM 1728 O O . GLU A 1 210 ? 1.315 -15.132 13.961 1.00 86.38 210 GLU A O 1
ATOM 1733 N N . GLU A 1 211 ? -0.689 -14.675 13.060 1.00 91.06 211 GLU A N 1
ATOM 1734 C CA . GLU A 1 211 ? -0.584 -15.664 11.976 1.00 91.06 211 GLU A CA 1
ATOM 1735 C C . GLU A 1 211 ? 0.623 -15.376 11.064 1.00 91.06 211 GLU A C 1
ATOM 1737 O O . GLU A 1 211 ? 1.328 -16.286 10.628 1.00 91.06 211 GLU A O 1
ATOM 1742 N N . TYR A 1 212 ? 0.914 -14.101 10.792 1.00 94.00 212 TYR A N 1
ATOM 1743 C CA . TYR A 1 212 ? 2.090 -13.715 10.012 1.00 94.00 212 TYR A CA 1
ATOM 1744 C C . TYR A 1 212 ? 3.403 -14.038 10.737 1.00 94.00 212 TYR A C 1
ATOM 1746 O O . TYR A 1 212 ? 4.359 -14.511 10.115 1.00 94.00 212 TYR A O 1
ATOM 1754 N N . GLU A 1 213 ? 3.467 -13.806 12.047 1.00 92.00 213 GLU A N 1
ATOM 1755 C CA . GLU A 1 213 ? 4.618 -14.188 12.864 1.00 92.00 213 GLU A CA 1
ATOM 1756 C C . GLU A 1 213 ? 4.813 -15.705 12.855 1.00 92.00 213 GLU A C 1
ATOM 1758 O O . GLU A 1 213 ? 5.931 -16.171 12.617 1.00 92.00 213 GLU A O 1
ATOM 1763 N N . GLU A 1 214 ? 3.735 -16.477 12.998 1.00 92.25 214 GLU A N 1
ATOM 1764 C CA . GLU A 1 214 ? 3.765 -17.935 12.867 1.00 92.25 214 GLU A CA 1
ATOM 1765 C C . GLU A 1 214 ? 4.317 -18.375 11.506 1.00 92.25 214 GLU A C 1
ATOM 1767 O O . GLU A 1 214 ? 5.190 -19.244 11.468 1.00 92.25 214 GLU A O 1
ATOM 1772 N N . ILE A 1 215 ? 3.914 -17.741 10.398 1.00 92.81 215 ILE A N 1
ATOM 1773 C CA . ILE A 1 215 ? 4.471 -18.012 9.059 1.00 92.81 215 ILE A CA 1
ATOM 1774 C C . ILE A 1 215 ? 5.977 -17.722 9.009 1.00 92.81 215 ILE A C 1
ATOM 1776 O O . ILE A 1 215 ? 6.737 -18.514 8.454 1.00 92.81 215 ILE A O 1
ATOM 1780 N N . ILE A 1 216 ? 6.452 -16.617 9.597 1.00 92.38 216 ILE A N 1
ATOM 1781 C CA . ILE A 1 216 ? 7.897 -16.322 9.647 1.00 92.38 216 ILE A CA 1
ATOM 1782 C C . ILE A 1 216 ? 8.658 -17.418 10.405 1.00 92.38 216 ILE A C 1
ATOM 1784 O O . ILE A 1 216 ? 9.775 -17.765 10.003 1.00 92.38 216 ILE A O 1
ATOM 1788 N N . PHE A 1 217 ? 8.099 -17.914 11.513 1.00 88.62 217 PHE A N 1
ATOM 1789 C CA . PHE A 1 217 ? 8.737 -18.919 12.368 1.00 88.62 217 PHE A CA 1
ATOM 1790 C C . PHE A 1 217 ? 8.662 -20.339 11.797 1.00 88.62 217 PHE A C 1
ATOM 1792 O O . PHE A 1 217 ? 9.576 -21.133 12.031 1.00 88.62 217 PHE A O 1
ATOM 1799 N N . SER A 1 218 ? 7.602 -20.648 11.053 1.00 90.38 218 SER A N 1
ATOM 1800 C CA . SER A 1 218 ? 7.327 -21.970 10.476 1.00 90.38 218 SER A CA 1
ATOM 1801 C C . SER A 1 218 ? 7.692 -22.091 8.995 1.00 90.38 218 SER A C 1
ATOM 1803 O O . SER A 1 218 ? 7.442 -23.135 8.398 1.00 90.38 218 SER A O 1
ATOM 1805 N N . LEU A 1 219 ? 8.315 -21.058 8.412 1.00 91.75 219 LEU A N 1
ATOM 1806 C CA . LEU A 1 219 ? 8.699 -21.035 7.004 1.00 91.75 219 LEU A CA 1
ATOM 1807 C C . LEU A 1 219 ? 9.537 -22.268 6.650 1.00 91.75 219 LEU A C 1
ATOM 1809 O O . LEU A 1 219 ? 10.584 -22.524 7.255 1.00 91.75 219 LEU A O 1
ATOM 1813 N N . GLU A 1 220 ? 9.106 -23.021 5.643 1.00 89.31 220 GLU A N 1
ATOM 1814 C CA . GLU A 1 220 ? 9.815 -24.232 5.254 1.00 89.31 220 GLU A CA 1
ATOM 1815 C C . GLU A 1 220 ? 11.147 -23.909 4.558 1.00 89.31 220 GLU A C 1
ATOM 1817 O O . GLU A 1 220 ? 11.322 -22.867 3.923 1.00 89.31 220 GLU A O 1
ATOM 1822 N N . ASN A 1 221 ? 12.111 -24.835 4.619 1.00 86.88 221 ASN A N 1
ATOM 1823 C CA . ASN A 1 221 ? 13.453 -24.640 4.043 1.00 86.88 221 ASN A CA 1
ATOM 1824 C C . ASN A 1 221 ? 13.454 -24.351 2.535 1.00 86.88 221 ASN A C 1
ATOM 1826 O O . ASN A 1 221 ? 14.448 -23.854 2.005 1.00 86.88 221 ASN A O 1
ATOM 1830 N N . HIS A 1 222 ? 12.375 -24.688 1.834 1.00 87.12 222 HIS A N 1
ATOM 1831 C CA . HIS A 1 222 ? 12.226 -24.444 0.407 1.00 87.12 222 HIS A CA 1
ATOM 1832 C C . HIS A 1 222 ? 11.318 -23.252 0.085 1.00 87.12 222 HIS A C 1
ATOM 1834 O O . HIS A 1 222 ? 11.239 -22.882 -1.079 1.00 87.12 222 HIS A O 1
ATOM 1840 N N . GLN A 1 223 ? 10.683 -22.621 1.071 1.00 92.06 223 GLN A N 1
ATOM 1841 C CA . GLN A 1 223 ? 9.789 -21.489 0.849 1.00 92.06 223 GLN A CA 1
ATOM 1842 C C . GLN A 1 223 ? 10.550 -20.167 0.820 1.00 92.06 223 GLN A C 1
ATOM 1844 O O . GLN A 1 223 ? 11.444 -19.924 1.634 1.00 92.06 223 GLN A O 1
ATOM 1849 N N . LEU A 1 224 ? 10.182 -19.297 -0.123 1.00 95.12 224 LEU A N 1
ATOM 1850 C CA . LEU A 1 224 ? 10.667 -17.920 -0.185 1.00 95.12 224 LEU A CA 1
ATOM 1851 C C . LEU A 1 224 ? 9.597 -16.981 0.362 1.00 95.12 224 LEU A C 1
ATOM 1853 O O . LEU A 1 224 ? 8.537 -16.846 -0.241 1.00 95.12 224 LEU A O 1
ATOM 1857 N N . LEU A 1 225 ? 9.910 -16.270 1.438 1.00 96.56 225 LEU A N 1
ATOM 1858 C CA . LEU A 1 225 ? 9.116 -15.141 1.899 1.00 96.56 225 LEU A CA 1
ATOM 1859 C C . LEU A 1 225 ? 9.681 -13.849 1.305 1.00 96.56 225 LEU A C 1
ATOM 1861 O O . LEU A 1 225 ? 10.860 -13.550 1.496 1.00 96.56 225 LEU A O 1
ATOM 1865 N N . LEU A 1 226 ? 8.832 -13.071 0.638 1.00 96.31 226 LEU A N 1
ATOM 1866 C CA . LEU A 1 226 ? 9.048 -11.658 0.336 1.00 96.31 226 LEU A CA 1
ATOM 1867 C C . LEU A 1 226 ? 8.058 -10.841 1.169 1.00 96.31 226 LEU A C 1
ATOM 1869 O O . LEU A 1 226 ? 6.857 -10.866 0.914 1.00 96.31 226 LEU A O 1
ATOM 1873 N N . SER A 1 227 ? 8.551 -10.113 2.162 1.00 94.94 227 SER A N 1
ATOM 1874 C CA . SER A 1 227 ? 7.701 -9.331 3.052 1.00 94.94 227 SER A CA 1
ATOM 1875 C C . SER A 1 227 ? 7.861 -7.837 2.827 1.00 94.94 227 SER A C 1
ATOM 1877 O O . SER A 1 227 ? 8.977 -7.331 2.724 1.00 94.94 227 SER A O 1
ATOM 1879 N N . PHE A 1 228 ? 6.726 -7.147 2.798 1.00 91.62 228 PHE A N 1
ATOM 1880 C CA . PHE A 1 228 ? 6.599 -5.694 2.842 1.00 91.62 228 PHE A CA 1
ATOM 1881 C C . PHE A 1 228 ? 6.045 -5.224 4.201 1.00 91.62 228 PHE A C 1
ATOM 1883 O O . PHE A 1 228 ? 5.587 -4.094 4.333 1.00 91.62 228 PHE A O 1
ATOM 1890 N N . ILE A 1 229 ? 6.047 -6.095 5.216 1.00 88.12 229 ILE A N 1
ATOM 1891 C CA . ILE A 1 229 ? 5.635 -5.756 6.581 1.00 88.12 229 ILE A CA 1
ATOM 1892 C C . ILE A 1 229 ? 6.821 -5.154 7.335 1.00 88.12 229 ILE A C 1
ATOM 1894 O O . ILE A 1 229 ? 7.824 -5.837 7.557 1.00 88.12 229 ILE A O 1
ATOM 1898 N N . GLY A 1 230 ? 6.676 -3.903 7.775 1.00 82.12 230 GLY A N 1
ATOM 1899 C CA . GLY A 1 230 ? 7.701 -3.154 8.508 1.00 82.12 230 GLY A CA 1
ATOM 1900 C C . GLY A 1 230 ? 8.237 -1.956 7.725 1.00 82.12 230 GLY A C 1
ATOM 1901 O O . GLY A 1 230 ? 7.590 -1.472 6.796 1.00 82.12 230 GLY A O 1
ATOM 1902 N N . ASP A 1 231 ? 9.405 -1.457 8.131 1.00 74.81 231 ASP A N 1
ATOM 1903 C CA . ASP A 1 231 ? 10.019 -0.262 7.536 1.00 74.81 231 ASP A CA 1
ATOM 1904 C C . ASP A 1 231 ? 10.701 -0.554 6.195 1.00 74.81 231 ASP A C 1
ATOM 1906 O O . ASP A 1 231 ? 10.627 0.256 5.272 1.00 74.81 231 ASP A O 1
ATOM 1910 N N . THR A 1 232 ? 11.327 -1.723 6.072 1.00 81.94 232 THR A N 1
ATOM 1911 C CA . THR A 1 232 ? 12.104 -2.139 4.903 1.00 81.94 232 THR A CA 1
ATOM 1912 C C . THR A 1 232 ? 11.587 -3.478 4.370 1.00 81.94 232 THR A C 1
ATOM 1914 O O . THR A 1 232 ? 11.442 -4.437 5.136 1.00 81.94 232 THR A O 1
ATOM 1917 N N . PRO A 1 233 ? 11.315 -3.596 3.054 1.00 91.62 233 PRO A N 1
ATOM 1918 C CA . PRO A 1 233 ? 11.008 -4.889 2.463 1.00 91.62 233 PRO A CA 1
ATOM 1919 C C . PRO A 1 233 ? 12.172 -5.858 2.661 1.00 91.62 233 PRO A C 1
ATOM 1921 O O . PRO A 1 233 ? 13.332 -5.468 2.534 1.00 91.62 233 PRO A O 1
ATOM 1924 N N . PHE A 1 234 ? 11.890 -7.131 2.917 1.00 95.00 234 PHE A N 1
ATOM 1925 C CA . PHE A 1 234 ? 12.934 -8.139 3.094 1.00 95.00 234 PHE A CA 1
ATOM 1926 C C . PHE A 1 234 ? 12.569 -9.475 2.459 1.00 95.00 234 PHE A C 1
ATOM 1928 O O . PHE A 1 234 ? 11.400 -9.787 2.228 1.00 95.00 234 PHE A O 1
ATOM 1935 N N . ILE A 1 235 ? 13.596 -10.284 2.215 1.00 96.75 235 ILE A N 1
ATOM 1936 C CA . ILE A 1 235 ? 13.460 -11.687 1.830 1.00 96.75 235 ILE A CA 1
ATOM 1937 C C . ILE A 1 235 ? 14.001 -12.616 2.910 1.00 96.75 235 ILE A C 1
ATOM 1939 O O . ILE A 1 235 ? 14.947 -12.278 3.626 1.00 96.75 235 ILE A O 1
ATOM 1943 N N . LYS A 1 236 ? 13.398 -13.799 3.018 1.00 95.31 236 LYS A N 1
ATOM 1944 C CA . LYS A 1 236 ? 13.804 -14.870 3.935 1.00 95.31 236 LYS A CA 1
ATOM 1945 C C . LYS A 1 236 ? 13.509 -16.227 3.299 1.00 95.31 236 LYS A C 1
ATOM 1947 O O . LYS A 1 236 ? 12.526 -16.363 2.574 1.00 95.31 236 LYS A O 1
ATOM 1952 N N . LYS A 1 237 ? 14.352 -17.223 3.569 1.00 94.62 237 LYS A N 1
ATOM 1953 C CA . LYS A 1 237 ? 14.151 -18.610 3.140 1.00 94.62 237 LYS A CA 1
ATOM 1954 C C . LYS A 1 237 ? 14.317 -19.540 4.332 1.00 94.62 237 LYS A C 1
ATOM 1956 O O . LYS A 1 237 ? 15.394 -19.589 4.923 1.00 94.62 237 LYS A O 1
ATOM 1961 N N . GLY A 1 238 ? 13.269 -20.277 4.683 1.00 89.75 238 GLY A N 1
ATOM 1962 C CA . GLY A 1 238 ? 13.241 -21.085 5.902 1.00 89.75 238 GLY A CA 1
ATOM 1963 C C . GLY A 1 238 ? 13.817 -20.354 7.121 1.00 89.75 238 GLY A C 1
ATOM 1964 O O . GLY A 1 238 ? 13.483 -19.201 7.402 1.00 89.75 238 GLY A O 1
ATOM 1965 N N . TYR A 1 239 ? 14.777 -20.987 7.795 1.00 86.62 239 TYR A N 1
ATOM 1966 C CA . TYR A 1 239 ? 15.459 -20.430 8.968 1.00 86.62 239 TYR A CA 1
ATOM 1967 C C . TYR A 1 239 ? 16.587 -19.427 8.663 1.00 86.62 239 TYR A C 1
ATOM 1969 O O . TYR A 1 239 ? 17.290 -19.022 9.586 1.00 86.62 239 TYR A O 1
ATOM 1977 N N . SER A 1 240 ? 16.771 -18.988 7.412 1.00 89.50 240 SER A N 1
ATOM 1978 C CA . SER A 1 240 ? 17.814 -18.012 7.066 1.00 89.50 240 SER A CA 1
ATOM 1979 C C . SER A 1 240 ? 17.624 -16.675 7.787 1.00 89.50 240 SER A C 1
ATOM 1981 O O . SER A 1 240 ? 16.512 -16.309 8.193 1.00 89.50 240 SER A O 1
ATOM 1983 N N . GLU A 1 241 ? 18.696 -15.889 7.870 1.00 90.44 241 GLU A N 1
ATOM 1984 C CA . GLU A 1 241 ? 18.585 -14.473 8.215 1.00 90.44 241 GLU A CA 1
ATOM 1985 C C . GLU A 1 241 ? 17.728 -13.722 7.184 1.00 90.44 241 GLU A C 1
ATOM 1987 O O . GLU A 1 241 ? 17.588 -14.141 6.027 1.00 90.44 241 GLU A O 1
ATOM 1992 N N . LYS A 1 242 ? 17.120 -12.619 7.634 1.00 94.12 242 LYS A N 1
ATOM 1993 C CA . LYS A 1 242 ? 16.369 -11.702 6.774 1.00 94.12 242 LYS A CA 1
ATOM 1994 C C . LYS A 1 242 ? 17.360 -10.834 6.005 1.00 94.12 242 LYS A C 1
ATOM 1996 O O . LYS A 1 242 ? 18.301 -10.313 6.596 1.00 94.12 242 LYS A O 1
ATOM 2001 N N . ILE A 1 243 ? 17.119 -10.637 4.713 1.00 95.62 243 ILE A N 1
ATOM 2002 C CA . ILE A 1 243 ? 17.892 -9.699 3.894 1.00 95.62 243 ILE A CA 1
ATOM 2003 C C . ILE A 1 243 ? 16.971 -8.607 3.396 1.00 95.62 243 ILE A C 1
ATOM 2005 O O . ILE A 1 243 ? 16.024 -8.877 2.659 1.00 95.62 243 ILE A O 1
ATOM 2009 N N . GLU A 1 244 ? 17.270 -7.375 3.784 1.00 94.50 244 GLU A N 1
ATOM 2010 C CA . GLU A 1 244 ? 16.551 -6.201 3.308 1.00 94.50 244 GLU A CA 1
ATOM 2011 C C . GLU A 1 244 ? 16.787 -5.980 1.810 1.00 94.50 244 GLU A C 1
ATOM 2013 O O . GLU A 1 244 ? 17.894 -6.143 1.288 1.00 94.50 244 GLU A O 1
ATOM 2018 N N . LEU A 1 245 ? 15.727 -5.580 1.116 1.00 90.25 245 LEU A N 1
ATOM 2019 C CA . LEU A 1 245 ? 15.732 -5.202 -0.286 1.00 90.25 245 LEU A CA 1
ATOM 2020 C C . LEU A 1 245 ? 15.239 -3.762 -0.416 1.00 90.25 245 LEU A C 1
ATOM 2022 O O . LEU A 1 245 ? 14.188 -3.401 0.106 1.00 90.25 245 LEU A O 1
ATOM 2026 N N . GLY A 1 246 ? 15.952 -2.948 -1.196 1.00 85.19 246 GLY A N 1
ATOM 2027 C CA . GLY A 1 246 ? 15.434 -1.637 -1.591 1.00 85.19 246 GLY A CA 1
ATOM 2028 C C . GLY A 1 246 ? 14.152 -1.770 -2.423 1.00 85.19 246 GLY A C 1
ATOM 2029 O O . GLY A 1 246 ? 13.999 -2.748 -3.162 1.00 85.19 246 GLY A O 1
ATOM 2030 N N . GLY A 1 247 ? 13.268 -0.766 -2.367 1.00 82.06 247 GLY A N 1
ATOM 2031 C CA . GLY A 1 247 ? 11.935 -0.804 -2.994 1.00 82.06 247 GLY A CA 1
ATOM 2032 C C . GLY A 1 247 ? 11.930 -1.227 -4.470 1.00 82.06 247 GLY A C 1
ATOM 2033 O O . GLY A 1 247 ? 11.109 -2.032 -4.904 1.00 82.06 247 GLY A O 1
ATOM 2034 N N . LYS A 1 248 ? 12.919 -0.773 -5.255 1.00 82.81 248 LYS A N 1
ATOM 2035 C CA . LYS A 1 248 ? 13.054 -1.157 -6.674 1.00 82.81 248 LYS A CA 1
ATOM 2036 C C . LYS A 1 248 ? 13.375 -2.647 -6.863 1.00 82.81 248 LYS A C 1
ATOM 2038 O O . LYS A 1 248 ? 12.903 -3.259 -7.824 1.00 82.81 248 LYS A O 1
ATOM 2043 N N . LEU A 1 249 ? 14.177 -3.241 -5.975 1.00 88.75 249 LEU A N 1
ATOM 2044 C CA . LEU A 1 249 ? 14.522 -4.666 -6.025 1.00 88.75 249 LEU A CA 1
ATOM 2045 C C . LEU A 1 249 ? 13.355 -5.531 -5.542 1.00 88.75 249 LEU A C 1
ATOM 2047 O O . LEU A 1 249 ? 13.011 -6.494 -6.226 1.00 88.75 249 LEU A O 1
ATOM 2051 N N . SER A 1 250 ? 12.712 -5.169 -4.428 1.00 90.31 250 SER A N 1
ATOM 2052 C CA . SER A 1 250 ? 11.561 -5.911 -3.896 1.00 90.31 250 SER A CA 1
ATOM 2053 C C . SER A 1 250 ? 10.382 -5.915 -4.872 1.00 90.31 250 SER A C 1
ATOM 2055 O O . SER A 1 250 ? 9.817 -6.977 -5.127 1.00 90.31 250 SER A O 1
ATOM 2057 N N . ASN A 1 251 ? 10.079 -4.785 -5.521 1.00 85.44 251 ASN A N 1
ATOM 2058 C CA . ASN A 1 251 ? 9.052 -4.725 -6.566 1.00 85.44 251 ASN A CA 1
ATOM 2059 C C . ASN A 1 251 ? 9.400 -5.586 -7.784 1.00 85.44 251 ASN A C 1
ATOM 2061 O O . ASN A 1 251 ? 8.544 -6.303 -8.302 1.00 85.44 251 ASN A O 1
ATOM 2065 N N . THR A 1 252 ? 10.664 -5.567 -8.221 1.00 87.81 252 THR A N 1
ATOM 2066 C CA . THR A 1 252 ? 11.119 -6.422 -9.330 1.00 87.81 252 THR A CA 1
ATOM 2067 C C . THR A 1 252 ? 10.941 -7.905 -8.984 1.00 87.81 252 THR A C 1
ATOM 2069 O O . THR A 1 252 ? 10.461 -8.678 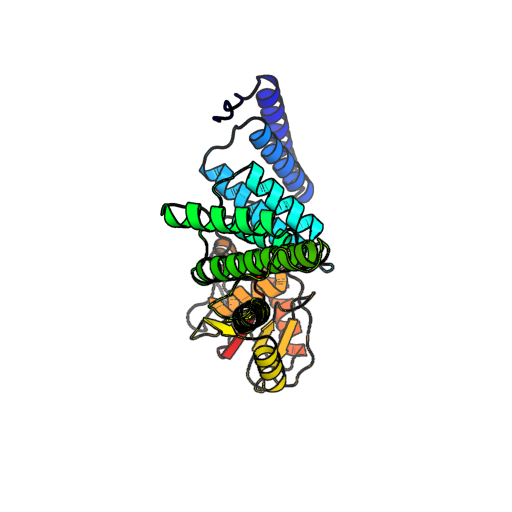-9.813 1.00 87.81 252 THR A O 1
ATOM 2072 N N . LEU A 1 253 ? 11.284 -8.304 -7.755 1.00 92.44 253 LEU A N 1
ATOM 2073 C CA . LEU A 1 253 ? 11.117 -9.680 -7.292 1.00 92.44 253 LEU A CA 1
ATOM 2074 C C . LEU A 1 253 ? 9.640 -10.071 -7.164 1.00 92.44 253 LEU A C 1
ATOM 2076 O O . LEU A 1 253 ? 9.268 -11.133 -7.653 1.00 92.44 253 LEU A O 1
ATOM 2080 N N . LYS A 1 254 ? 8.792 -9.209 -6.586 1.00 91.06 254 LYS A N 1
ATOM 2081 C CA . LYS A 1 254 ? 7.334 -9.415 -6.506 1.00 91.06 254 LYS A CA 1
ATOM 2082 C C . LYS A 1 254 ? 6.749 -9.713 -7.889 1.00 91.06 254 LYS A C 1
ATOM 2084 O O . LYS A 1 254 ? 6.040 -10.700 -8.048 1.00 91.06 254 LYS A O 1
ATOM 2089 N N . ARG A 1 255 ? 7.098 -8.909 -8.902 1.00 86.94 255 ARG A N 1
ATOM 2090 C CA . ARG A 1 255 ? 6.641 -9.103 -10.293 1.00 86.94 255 ARG A CA 1
ATOM 2091 C C . ARG A 1 255 ? 7.086 -10.443 -10.869 1.00 86.94 255 ARG A C 1
ATOM 2093 O O . ARG A 1 255 ? 6.287 -11.139 -11.486 1.00 86.94 255 ARG A O 1
ATOM 2100 N N . LEU A 1 256 ? 8.351 -10.811 -10.663 1.00 90.06 256 LEU A N 1
ATOM 2101 C CA . LEU A 1 256 ? 8.863 -12.106 -11.110 1.00 90.06 256 LEU A CA 1
ATOM 2102 C C . LEU A 1 256 ? 8.111 -13.263 -10.441 1.00 90.06 256 LEU A C 1
ATOM 2104 O O . LEU A 1 256 ? 7.727 -14.196 -11.134 1.00 90.06 256 LEU A O 1
ATOM 2108 N N . LEU A 1 257 ? 7.856 -13.194 -9.135 1.00 91.50 257 LEU A N 1
ATOM 2109 C CA . LEU A 1 257 ? 7.149 -14.253 -8.410 1.00 91.50 257 LEU A CA 1
ATOM 2110 C C . LEU A 1 257 ? 5.697 -14.413 -8.873 1.00 91.50 257 LEU A C 1
ATOM 2112 O O . LEU A 1 257 ? 5.245 -15.533 -9.088 1.00 91.50 257 LEU A O 1
ATOM 2116 N N . LEU A 1 258 ? 4.980 -13.306 -9.072 1.00 87.50 258 LEU A N 1
ATOM 2117 C CA . LEU A 1 258 ? 3.572 -13.354 -9.468 1.00 87.50 258 LEU A CA 1
ATOM 2118 C C . LEU A 1 258 ? 3.377 -13.795 -10.925 1.00 87.50 258 LEU A C 1
ATOM 2120 O O . LEU A 1 258 ? 2.425 -14.515 -11.224 1.00 87.50 258 LEU A O 1
ATOM 2124 N N . ASN A 1 259 ? 4.275 -13.383 -11.827 1.00 84.69 259 ASN A N 1
ATOM 2125 C CA . ASN A 1 259 ? 3.979 -13.405 -13.264 1.00 84.69 259 ASN A CA 1
ATOM 2126 C C . ASN A 1 259 ? 4.930 -14.264 -14.097 1.00 84.69 259 ASN A C 1
ATOM 2128 O O . ASN A 1 259 ? 4.563 -14.690 -15.191 1.00 84.69 259 ASN A O 1
ATOM 2132 N N . SER A 1 260 ? 6.148 -14.528 -13.620 1.00 81.75 260 SER A N 1
ATOM 2133 C CA . SER A 1 260 ? 7.079 -15.390 -14.345 1.00 81.75 260 SER A CA 1
ATOM 2134 C C . SER A 1 260 ? 6.874 -16.841 -13.929 1.00 81.75 260 SER A C 1
ATOM 2136 O O . SER A 1 260 ? 6.932 -17.175 -12.749 1.00 81.75 260 SER A O 1
ATOM 2138 N N . ARG A 1 261 ? 6.808 -17.737 -14.912 1.00 72.31 261 ARG A N 1
ATOM 2139 C CA . ARG A 1 261 ? 6.921 -19.188 -14.702 1.00 72.31 261 ARG A CA 1
ATOM 2140 C C . ARG A 1 261 ? 8.038 -19.750 -15.577 1.00 72.31 261 ARG A C 1
ATOM 2142 O O . ARG A 1 261 ? 8.469 -19.105 -16.531 1.00 72.31 261 ARG A O 1
ATOM 2149 N N . ASN A 1 262 ? 8.504 -20.964 -15.279 1.00 66.50 262 ASN A N 1
ATOM 2150 C CA . ASN A 1 262 ? 9.554 -21.627 -16.070 1.00 66.50 262 ASN A CA 1
ATOM 2151 C C . ASN A 1 262 ? 9.203 -21.718 -17.571 1.00 66.50 262 ASN A C 1
ATOM 2153 O O . ASN A 1 262 ? 10.091 -21.659 -18.420 1.00 66.50 262 ASN A O 1
ATOM 2157 N N . ASP A 1 263 ? 7.917 -21.854 -17.884 1.00 72.44 263 ASP A N 1
ATOM 2158 C CA . ASP A 1 263 ? 7.327 -21.910 -19.222 1.00 72.44 263 ASP A CA 1
ATOM 2159 C C . ASP A 1 263 ? 6.865 -20.541 -19.757 1.00 72.44 263 ASP A C 1
ATOM 2161 O O . ASP A 1 263 ? 6.670 -20.391 -20.964 1.00 72.44 263 ASP A O 1
ATOM 2165 N N . LEU A 1 264 ? 6.764 -19.527 -18.892 1.00 80.38 264 LEU A N 1
ATOM 2166 C CA . LEU A 1 264 ? 6.316 -18.176 -19.226 1.00 80.38 264 LEU A CA 1
ATOM 2167 C C . LEU A 1 264 ? 7.316 -17.121 -18.712 1.00 80.38 264 LEU A C 1
ATOM 2169 O O . LEU A 1 264 ? 7.092 -16.497 -1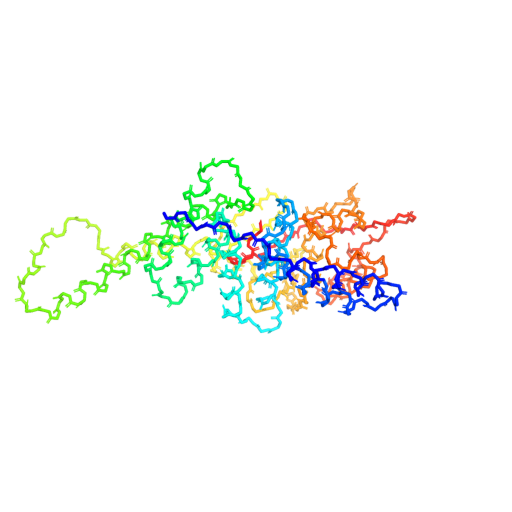7.673 1.00 80.38 264 LEU A O 1
ATOM 2173 N N . PRO A 1 265 ? 8.453 -16.932 -19.411 1.00 84.81 265 PRO A N 1
ATOM 2174 C CA . PRO A 1 265 ? 9.438 -15.923 -19.050 1.00 84.81 265 PRO A CA 1
ATOM 2175 C C . PRO A 1 265 ? 8.928 -14.526 -19.411 1.00 84.81 265 PRO A C 1
ATOM 2177 O O . PRO A 1 265 ? 8.463 -14.311 -20.534 1.00 84.81 265 PRO A O 1
ATOM 2180 N N . LEU A 1 266 ? 9.123 -13.564 -18.513 1.00 84.12 266 LEU A N 1
ATOM 2181 C CA . LEU A 1 266 ? 8.707 -12.182 -18.726 1.00 84.12 266 LEU A CA 1
ATOM 2182 C C . LEU A 1 266 ? 9.710 -11.443 -19.611 1.00 84.12 266 LEU A C 1
ATOM 2184 O O . LEU A 1 266 ? 10.924 -11.481 -19.386 1.00 84.12 266 LEU A O 1
ATOM 2188 N N . THR A 1 267 ? 9.199 -10.763 -20.627 1.00 83.12 267 THR A N 1
ATOM 2189 C CA . THR A 1 267 ? 9.918 -9.771 -21.426 1.00 83.12 267 THR A CA 1
ATOM 2190 C C . THR A 1 267 ? 10.195 -8.515 -20.628 1.00 83.12 267 THR A C 1
ATOM 2192 O O . THR A 1 267 ? 9.505 -8.196 -19.667 1.00 83.12 267 THR A O 1
ATOM 2195 N N . LEU A 1 268 ? 11.209 -7.766 -21.063 1.00 76.56 268 LEU A N 1
ATOM 2196 C CA . LEU A 1 268 ? 11.462 -6.424 -20.546 1.00 76.56 268 LEU A CA 1
ATOM 2197 C C . LEU A 1 268 ? 10.224 -5.527 -20.661 1.00 76.56 268 LEU A C 1
ATOM 2199 O O . LEU A 1 268 ? 9.950 -4.754 -19.756 1.00 76.56 268 LEU A O 1
ATOM 2203 N N . GLN A 1 269 ? 9.478 -5.673 -21.757 1.00 74.62 269 GLN A N 1
ATOM 2204 C CA . GLN A 1 269 ? 8.224 -4.973 -21.971 1.00 74.62 269 GLN A CA 1
ATOM 2205 C C . GLN A 1 269 ? 7.186 -5.386 -20.925 1.00 74.62 269 GLN A C 1
ATOM 2207 O O . GLN A 1 269 ? 6.746 -4.516 -20.209 1.00 74.62 269 GLN A O 1
ATOM 2212 N N . GLU A 1 270 ? 6.901 -6.670 -20.705 1.00 76.31 270 GLU A N 1
ATOM 2213 C CA . GLU A 1 270 ? 5.950 -7.117 -19.663 1.00 76.31 270 GLU A CA 1
ATOM 2214 C C . GLU A 1 270 ? 6.390 -6.714 -18.243 1.00 76.31 270 GLU A C 1
ATOM 2216 O O . GLU A 1 270 ? 5.572 -6.387 -17.387 1.00 76.31 270 GLU A O 1
ATOM 2221 N N . LEU A 1 271 ? 7.699 -6.689 -17.984 1.00 70.69 271 LEU A N 1
ATOM 2222 C CA . LEU A 1 271 ? 8.260 -6.207 -16.721 1.00 70.69 271 LEU A CA 1
ATOM 2223 C C . LEU A 1 271 ? 8.068 -4.696 -16.520 1.00 70.69 271 LEU A C 1
ATOM 2225 O O . LEU A 1 271 ? 8.012 -4.262 -15.365 1.00 70.69 271 LEU A O 1
ATOM 2229 N N . ASN A 1 272 ? 7.966 -3.934 -17.615 1.00 68.88 272 ASN A N 1
ATOM 2230 C CA . ASN A 1 272 ? 7.727 -2.489 -17.639 1.00 68.88 272 ASN A CA 1
ATOM 2231 C C . ASN A 1 272 ? 6.227 -2.144 -17.745 1.00 68.88 272 ASN A C 1
ATOM 2233 O O . ASN A 1 272 ? 5.778 -1.232 -17.074 1.00 68.88 272 ASN A O 1
ATOM 2237 N N . GLU A 1 273 ? 5.443 -2.896 -18.523 1.00 59.47 273 GLU A N 1
ATOM 2238 C CA . GLU A 1 273 ? 4.005 -2.709 -18.793 1.00 59.47 273 GLU A CA 1
ATOM 2239 C C . GLU A 1 273 ? 3.130 -2.983 -17.575 1.00 59.47 273 GLU A C 1
ATOM 2241 O O . GLU A 1 273 ? 2.025 -2.468 -17.475 1.00 59.47 273 GLU A O 1
ATOM 2246 N N . TRP A 1 274 ? 3.627 -3.782 -16.629 1.00 54.31 274 TRP A N 1
ATOM 2247 C CA . TRP A 1 274 ? 2.979 -3.990 -15.330 1.00 54.31 274 TRP A CA 1
ATOM 2248 C C . TRP A 1 274 ? 3.234 -2.852 -14.349 1.00 54.31 274 TRP A C 1
ATOM 2250 O O . TRP A 1 274 ? 2.896 -2.932 -13.166 1.00 54.31 274 TRP A O 1
ATOM 2260 N N . VAL A 1 275 ? 3.847 -1.787 -14.845 1.00 48.91 275 VAL A N 1
ATOM 2261 C CA . VAL A 1 275 ? 3.442 -0.463 -14.443 1.00 48.91 275 VAL A CA 1
ATOM 2262 C C . VAL A 1 275 ? 2.371 -0.061 -15.440 1.00 48.91 275 VAL A C 1
ATOM 2264 O O . VAL A 1 275 ? 2.682 0.390 -16.542 1.00 48.91 275 VAL A O 1
ATOM 2267 N N . GLU A 1 276 ? 1.105 -0.301 -15.116 1.00 37.28 276 GLU A N 1
ATOM 2268 C CA . GLU A 1 276 ? 0.027 0.232 -15.942 1.00 37.28 276 GLU A CA 1
ATOM 2269 C C . GLU A 1 276 ? 0.089 1.759 -15.845 1.00 37.28 276 GLU A C 1
ATOM 2271 O O . GLU A 1 276 ? -0.648 2.300 -15.054 1.00 37.28 276 GLU A O 1
ATOM 2276 N N . GLY A 1 277 ? 0.962 2.456 -16.580 1.00 41.56 277 GLY A N 1
ATOM 2277 C CA . GLY A 1 277 ? 1.021 3.922 -16.641 1.00 41.56 277 GLY A CA 1
ATOM 2278 C C . GLY A 1 277 ? 2.364 4.615 -16.384 1.00 41.56 277 GLY A C 1
ATOM 2279 O O . GLY A 1 277 ? 2.402 5.813 -16.109 1.00 41.56 277 GLY A O 1
ATOM 2280 N N . GLU A 1 278 ? 3.492 3.914 -16.496 1.00 42.53 278 GLU A N 1
ATOM 2281 C CA . GLU A 1 278 ? 4.803 4.572 -16.560 1.00 42.53 278 GLU A CA 1
ATOM 2282 C C . GLU A 1 278 ? 5.115 4.939 -18.023 1.00 42.53 278 GLU A C 1
ATOM 2284 O O . GLU A 1 278 ? 5.783 4.203 -18.745 1.00 42.53 278 GLU A O 1
ATOM 2289 N N . GLU A 1 279 ? 4.698 6.127 -18.467 1.00 37.72 279 GLU A N 1
ATOM 2290 C CA . GLU A 1 279 ? 5.480 6.856 -19.487 1.00 37.72 279 GLU A CA 1
ATOM 2291 C C . GLU A 1 279 ? 6.602 7.710 -18.844 1.00 37.72 279 GLU A C 1
ATOM 2293 O O . GLU A 1 279 ? 7.336 8.414 -19.543 1.00 37.72 279 GLU A O 1
ATOM 2298 N N . GLY A 1 280 ? 6.764 7.647 -17.514 1.00 39.44 280 GLY A N 1
ATOM 2299 C CA . GLY A 1 280 ? 7.587 8.581 -16.736 1.00 39.44 280 GLY A CA 1
ATOM 2300 C C . GLY A 1 280 ? 8.890 8.042 -16.137 1.00 39.44 280 GLY A C 1
ATOM 2301 O O . GLY A 1 280 ? 9.898 8.751 -16.189 1.00 39.44 280 GLY A O 1
ATOM 2302 N N . GLU A 1 281 ? 8.924 6.825 -15.587 1.00 44.41 281 GLU A N 1
ATOM 2303 C CA . GLU A 1 281 ? 10.147 6.282 -14.981 1.00 44.41 281 GLU A CA 1
ATOM 2304 C C . GLU A 1 281 ? 10.891 5.377 -15.963 1.00 44.41 281 GLU A C 1
ATOM 2306 O O . GLU A 1 281 ? 10.338 4.422 -16.489 1.00 44.41 281 GLU A O 1
ATOM 2311 N N . ASP A 1 282 ? 12.155 5.735 -16.234 1.00 48.75 282 ASP A N 1
ATOM 2312 C CA . ASP A 1 282 ? 13.195 4.944 -16.902 1.00 48.75 282 ASP A CA 1
ATOM 2313 C C . ASP A 1 282 ? 12.671 3.667 -17.569 1.00 48.75 282 ASP A C 1
ATOM 2315 O O . ASP A 1 282 ? 12.687 2.606 -16.946 1.00 48.75 282 ASP A O 1
ATOM 2319 N N . ASN A 1 283 ? 12.275 3.759 -18.847 1.00 55.12 283 ASN A N 1
ATOM 2320 C CA . ASN A 1 283 ? 12.160 2.610 -19.746 1.00 55.12 283 ASN A CA 1
ATOM 2321 C C . ASN A 1 283 ? 13.354 1.699 -19.451 1.00 55.12 283 ASN A C 1
ATOM 2323 O O . ASN A 1 283 ? 14.480 2.052 -19.831 1.00 55.12 283 ASN A O 1
ATOM 2327 N N . LEU A 1 284 ? 13.147 0.635 -18.656 1.00 61.38 284 LEU A N 1
ATOM 2328 C CA . LEU A 1 284 ? 14.262 0.014 -17.949 1.00 61.38 284 LEU A CA 1
ATOM 2329 C C . LEU A 1 284 ? 15.213 -0.477 -19.010 1.00 61.38 284 LEU A C 1
ATOM 2331 O O . LEU A 1 284 ? 14.905 -1.417 -19.736 1.00 61.38 284 LEU A O 1
ATOM 2335 N N . LYS A 1 285 ? 16.366 0.180 -19.145 1.00 74.62 285 LYS A N 1
ATOM 2336 C CA . LYS A 1 285 ? 17.353 -0.284 -20.106 1.00 74.62 285 LYS A CA 1
ATOM 2337 C C . LYS A 1 285 ? 17.719 -1.696 -19.692 1.00 74.62 285 LYS A C 1
ATOM 2339 O O . LYS A 1 285 ? 17.847 -1.990 -18.501 1.00 74.62 285 LYS A O 1
ATOM 2344 N N . TRP A 1 286 ? 17.902 -2.562 -20.678 1.00 78.44 286 TRP A N 1
ATOM 2345 C CA . TRP A 1 286 ? 18.233 -3.961 -20.436 1.00 78.44 286 TRP A CA 1
ATOM 2346 C C . TRP A 1 286 ? 19.400 -4.127 -19.444 1.00 78.44 286 TRP A C 1
ATOM 2348 O O . TRP A 1 286 ? 19.375 -5.021 -18.603 1.00 78.44 286 TRP A O 1
ATOM 2358 N N . ASP A 1 287 ? 20.371 -3.209 -19.467 1.00 81.12 287 ASP A N 1
ATOM 2359 C CA . ASP A 1 287 ? 21.500 -3.183 -18.532 1.00 81.12 287 ASP A CA 1
ATOM 2360 C C . ASP A 1 287 ? 21.093 -2.896 -17.078 1.00 81.12 287 ASP A C 1
ATOM 2362 O O . ASP A 1 287 ? 21.590 -3.553 -16.159 1.00 81.12 287 ASP A O 1
ATOM 2366 N N . ASN A 1 288 ? 20.145 -1.979 -16.853 1.00 80.81 288 ASN A N 1
ATOM 2367 C CA . ASN A 1 288 ? 19.601 -1.696 -15.523 1.00 80.81 288 ASN A CA 1
ATOM 2368 C C . ASN A 1 288 ? 18.867 -2.922 -14.982 1.00 80.81 288 ASN A C 1
ATOM 2370 O O . ASN A 1 288 ? 19.070 -3.311 -13.830 1.00 80.81 288 ASN A O 1
ATOM 2374 N N . TYR A 1 289 ? 18.058 -3.567 -15.824 1.00 81.88 289 TYR A N 1
ATOM 2375 C CA . TYR A 1 289 ? 17.338 -4.774 -15.434 1.00 81.88 289 TYR A CA 1
ATOM 2376 C C . TYR A 1 289 ? 18.295 -5.940 -15.150 1.00 81.88 289 TYR A C 1
ATOM 2378 O O . TYR A 1 289 ? 18.186 -6.594 -14.114 1.00 81.88 289 TYR A O 1
ATOM 2386 N N . ARG A 1 290 ? 19.314 -6.145 -15.993 1.00 86.75 290 ARG A N 1
ATOM 2387 C CA . ARG A 1 290 ? 20.378 -7.133 -15.762 1.00 86.75 290 ARG A CA 1
ATOM 2388 C C . ARG A 1 290 ? 21.105 -6.883 -14.440 1.00 86.75 290 ARG A C 1
ATOM 2390 O O . ARG A 1 290 ? 21.380 -7.839 -13.715 1.00 86.75 290 ARG A O 1
ATOM 2397 N N . SER A 1 291 ? 21.395 -5.623 -14.113 1.00 89.75 291 SER A N 1
ATOM 2398 C CA . SER A 1 291 ? 22.002 -5.249 -12.832 1.00 89.75 291 SER A CA 1
ATOM 2399 C C . SER A 1 291 ? 21.086 -5.591 -11.652 1.00 89.75 291 SER A C 1
ATOM 2401 O O . SER A 1 291 ? 21.531 -6.241 -10.708 1.00 89.75 291 SER A O 1
ATOM 2403 N N . ARG A 1 292 ? 19.789 -5.254 -11.734 1.00 89.69 292 ARG A N 1
ATOM 2404 C CA . ARG A 1 292 ? 18.791 -5.605 -10.706 1.00 89.69 292 ARG A CA 1
ATOM 2405 C C . ARG A 1 292 ? 18.669 -7.114 -10.516 1.00 89.69 292 ARG A C 1
ATOM 2407 O O . ARG A 1 292 ? 18.710 -7.579 -9.384 1.00 89.69 292 ARG A O 1
ATOM 2414 N N . VAL A 1 293 ? 18.587 -7.887 -11.600 1.00 92.06 293 VAL A N 1
ATOM 2415 C CA . VAL A 1 293 ? 18.535 -9.356 -11.529 1.00 92.06 293 VAL A CA 1
ATOM 2416 C C . VAL A 1 293 ? 19.804 -9.932 -10.906 1.00 92.06 293 VAL A C 1
ATOM 2418 O O . VAL A 1 293 ? 19.721 -10.861 -10.106 1.00 92.06 293 VAL A O 1
ATOM 2421 N N . ARG A 1 294 ? 20.980 -9.386 -11.236 1.00 94.81 294 ARG A N 1
ATOM 2422 C CA . ARG A 1 294 ? 22.235 -9.796 -10.597 1.00 94.81 294 ARG A CA 1
ATOM 2423 C C . ARG A 1 294 ? 22.179 -9.566 -9.084 1.00 94.81 294 ARG A C 1
ATOM 2425 O O . ARG A 1 294 ? 22.438 -10.503 -8.341 1.00 94.81 294 ARG A O 1
ATOM 2432 N N . LEU A 1 295 ? 21.777 -8.372 -8.645 1.00 94.62 295 LEU A N 1
ATOM 2433 C CA . LEU A 1 295 ? 21.643 -8.037 -7.221 1.00 94.62 295 LEU A CA 1
ATOM 2434 C C . LEU A 1 295 ? 20.605 -8.919 -6.509 1.00 94.62 295 LEU A C 1
ATOM 2436 O O . LEU A 1 295 ? 20.838 -9.356 -5.385 1.00 94.62 295 LEU A O 1
ATOM 2440 N N . LEU A 1 296 ? 19.482 -9.227 -7.167 1.00 95.88 296 LEU A N 1
ATOM 2441 C CA . LEU A 1 296 ? 18.483 -10.155 -6.634 1.00 95.88 296 LEU A CA 1
ATOM 2442 C C . LEU A 1 296 ? 19.044 -11.570 -6.487 1.00 95.88 296 LEU A C 1
ATOM 2444 O O . LEU A 1 296 ? 18.861 -12.179 -5.441 1.00 95.88 296 LEU A O 1
ATOM 2448 N N . ASN A 1 297 ? 19.758 -12.090 -7.488 1.00 96.50 297 ASN A N 1
ATOM 2449 C CA . ASN A 1 297 ? 20.404 -13.398 -7.374 1.00 96.50 297 ASN A CA 1
ATOM 2450 C C . ASN A 1 297 ? 21.465 -13.416 -6.266 1.00 96.50 297 ASN A C 1
ATOM 2452 O O . ASN A 1 297 ? 21.528 -14.386 -5.522 1.00 96.50 297 ASN A O 1
ATOM 2456 N N . GLU A 1 298 ? 22.253 -12.350 -6.104 1.00 96.00 298 GLU A N 1
ATOM 2457 C CA . GLU A 1 298 ? 23.196 -12.223 -4.984 1.00 96.00 298 GLU A CA 1
ATOM 2458 C C . GLU A 1 298 ? 22.470 -12.268 -3.630 1.00 96.00 298 GLU A C 1
ATOM 2460 O O . GLU A 1 298 ? 22.906 -12.973 -2.721 1.00 96.00 298 GLU A O 1
ATOM 2465 N N . ALA A 1 299 ? 21.341 -11.566 -3.493 1.00 95.88 299 ALA A N 1
ATOM 2466 C CA . ALA A 1 299 ? 20.520 -11.602 -2.283 1.00 95.88 299 ALA A CA 1
ATOM 2467 C C . ALA A 1 299 ? 19.908 -12.995 -2.035 1.00 95.88 299 ALA A C 1
ATOM 2469 O O . ALA A 1 299 ? 19.932 -13.487 -0.909 1.00 95.88 299 ALA A O 1
ATOM 2470 N N . LEU A 1 300 ? 19.429 -13.667 -3.086 1.00 95.50 300 LEU A N 1
ATOM 2471 C CA . LEU A 1 300 ? 18.893 -15.028 -3.003 1.00 95.50 300 LEU A CA 1
ATOM 2472 C C . LEU A 1 300 ? 19.983 -16.036 -2.598 1.00 95.50 300 LEU A C 1
ATOM 2474 O O . LEU A 1 300 ? 19.766 -16.876 -1.729 1.00 95.50 300 LEU A O 1
ATOM 2478 N N . VAL A 1 301 ? 21.193 -15.926 -3.147 1.00 94.75 301 VAL A N 1
ATOM 2479 C CA . VAL A 1 301 ? 22.320 -16.776 -2.734 1.00 94.75 301 VAL A CA 1
ATOM 2480 C C . VAL A 1 301 ? 22.647 -16.576 -1.253 1.00 94.75 301 VAL A C 1
ATOM 2482 O O . VAL A 1 301 ? 22.833 -17.556 -0.534 1.00 94.75 301 VAL A O 1
ATOM 2485 N N . LYS A 1 302 ? 22.636 -15.331 -0.760 1.00 95.19 302 LYS A N 1
ATOM 2486 C CA . LYS A 1 302 ? 22.897 -15.031 0.657 1.00 95.19 302 LYS A CA 1
ATOM 2487 C C . LYS A 1 302 ? 21.863 -15.635 1.618 1.00 95.19 302 LYS A C 1
ATOM 2489 O O . LYS A 1 302 ? 22.242 -15.997 2.725 1.00 95.19 302 LYS A O 1
ATOM 2494 N N . ILE A 1 303 ? 20.600 -15.799 1.209 1.00 94.81 303 ILE A N 1
ATOM 2495 C CA . ILE A 1 303 ? 19.588 -16.526 2.006 1.00 94.81 303 ILE A CA 1
ATOM 2496 C C . ILE A 1 303 ? 19.611 -18.051 1.784 1.00 94.81 303 ILE A C 1
ATOM 2498 O O . ILE A 1 303 ? 18.707 -18.753 2.227 1.00 94.81 303 ILE A O 1
ATOM 2502 N N . GLY A 1 304 ? 20.632 -18.593 1.107 1.00 92.88 304 GLY A N 1
ATOM 2503 C CA . GLY A 1 304 ? 20.859 -20.039 1.002 1.00 92.88 304 GLY A CA 1
ATOM 2504 C C . GLY A 1 304 ? 20.317 -20.701 -0.268 1.00 92.88 304 GLY A C 1
ATOM 2505 O O . GLY A 1 304 ? 19.945 -21.878 -0.245 1.00 92.88 304 GLY A O 1
ATOM 2506 N N . TYR A 1 305 ? 20.218 -19.982 -1.388 1.00 92.50 305 TYR A N 1
ATOM 2507 C CA . TYR A 1 305 ? 20.055 -20.617 -2.702 1.00 92.50 305 TYR A CA 1
ATOM 2508 C C . TYR A 1 305 ? 21.419 -20.989 -3.302 1.00 92.50 305 TYR A C 1
ATOM 2510 O O . TYR A 1 305 ? 22.318 -20.161 -3.388 1.00 92.50 305 TYR A O 1
ATOM 2518 N N . ASN A 1 306 ? 21.562 -22.238 -3.756 1.00 90.12 306 ASN A N 1
ATOM 2519 C CA . ASN A 1 306 ? 22.830 -22.770 -4.285 1.00 90.12 306 ASN A CA 1
ATOM 2520 C C . ASN A 1 306 ? 23.101 -22.378 -5.746 1.00 90.12 306 ASN A C 1
ATOM 2522 O O . ASN A 1 306 ? 24.182 -22.619 -6.274 1.00 90.12 306 ASN A O 1
ATOM 2526 N N . GLU A 1 307 ? 22.105 -21.809 -6.418 1.00 91.19 307 GLU A N 1
ATOM 2527 C CA . GLU A 1 307 ? 22.188 -21.387 -7.808 1.00 91.19 307 GLU A CA 1
ATOM 2528 C C . GLU A 1 307 ? 21.330 -20.145 -8.051 1.00 91.19 307 GLU A C 1
ATOM 2530 O O . GLU A 1 307 ? 20.434 -19.820 -7.264 1.00 91.19 307 GLU A O 1
ATOM 2535 N N . ASN A 1 308 ? 21.576 -19.478 -9.180 1.00 92.31 308 ASN A N 1
ATOM 2536 C CA . ASN A 1 308 ? 20.749 -18.367 -9.632 1.00 92.31 308 ASN A CA 1
ATOM 2537 C C . ASN A 1 308 ? 19.307 -18.840 -9.835 1.00 92.31 308 ASN A C 1
ATOM 2539 O O . ASN A 1 308 ? 19.034 -19.704 -10.674 1.00 92.31 308 ASN A O 1
ATOM 2543 N N . GLN A 1 309 ? 18.394 -18.240 -9.079 1.00 93.38 309 GLN A N 1
ATOM 2544 C CA . GLN A 1 309 ? 16.965 -18.519 -9.186 1.00 93.38 309 GLN A CA 1
ATOM 2545 C C . GLN A 1 309 ? 16.341 -17.758 -10.348 1.00 93.38 309 GLN A C 1
ATOM 2547 O O . GLN A 1 309 ? 15.396 -18.247 -10.957 1.00 93.38 309 GLN A O 1
ATOM 2552 N N . ILE A 1 310 ? 16.886 -16.585 -10.676 1.00 93.50 310 ILE A N 1
ATOM 2553 C CA . ILE A 1 310 ? 16.422 -15.751 -11.778 1.00 93.50 310 ILE A CA 1
ATOM 2554 C C . ILE A 1 310 ? 17.408 -15.896 -12.937 1.00 93.50 310 ILE A C 1
ATOM 2556 O O . ILE A 1 310 ? 18.591 -15.572 -12.801 1.00 93.50 310 ILE A O 1
ATOM 2560 N N . TYR A 1 311 ? 16.943 -16.369 -14.089 1.00 91.06 311 TYR A N 1
ATOM 2561 C CA . TYR A 1 311 ? 17.794 -16.662 -15.241 1.00 91.06 311 TYR A CA 1
ATOM 2562 C C . TYR A 1 311 ? 17.283 -15.997 -16.517 1.00 91.06 311 TYR A C 1
ATOM 2564 O O . TYR A 1 311 ? 16.083 -15.844 -16.734 1.00 91.06 311 TYR A O 1
ATOM 2572 N N . ALA A 1 312 ? 18.224 -15.583 -17.367 1.00 89.75 312 ALA A N 1
ATOM 2573 C CA . ALA A 1 312 ? 17.914 -15.019 -18.674 1.00 89.75 312 ALA A CA 1
ATOM 2574 C C . ALA A 1 312 ? 17.651 -16.139 -19.689 1.00 89.75 312 ALA A C 1
ATOM 2576 O O . ALA A 1 312 ? 18.377 -17.135 -19.727 1.00 89.75 312 ALA A O 1
ATOM 2577 N N . ILE A 1 313 ? 16.673 -15.946 -20.571 1.00 85.38 313 ILE A N 1
ATOM 2578 C CA . ILE A 1 313 ? 16.446 -16.855 -21.699 1.00 85.38 313 ILE A CA 1
ATOM 2579 C C . ILE A 1 313 ? 17.400 -16.485 -22.836 1.00 85.38 313 ILE A C 1
ATOM 2581 O O . ILE A 1 313 ? 17.366 -15.371 -23.356 1.00 85.38 313 ILE A O 1
ATOM 2585 N N . ARG A 1 314 ? 18.270 -17.417 -23.242 1.00 80.81 314 ARG A N 1
ATOM 2586 C CA . ARG A 1 314 ? 19.304 -17.158 -24.257 1.00 80.81 314 ARG A CA 1
ATOM 2587 C C . ARG A 1 314 ? 18.692 -16.611 -25.552 1.00 80.81 314 ARG A C 1
ATOM 2589 O O . ARG A 1 314 ? 17.740 -17.171 -26.086 1.00 80.81 314 ARG A O 1
ATOM 2596 N N . GLY A 1 315 ? 19.273 -15.522 -26.058 1.00 78.44 315 GLY A N 1
ATOM 2597 C CA . GLY A 1 315 ? 18.838 -14.873 -27.299 1.00 78.44 315 GLY A CA 1
ATOM 2598 C C . GLY A 1 315 ? 17.524 -14.096 -27.188 1.00 78.44 315 GLY A C 1
ATOM 2599 O O . GLY A 1 315 ? 17.056 -13.572 -28.194 1.00 78.44 315 GLY A O 1
ATOM 2600 N N . LYS A 1 316 ? 16.929 -13.997 -25.992 1.00 78.75 316 LYS A N 1
ATOM 2601 C CA . LYS A 1 316 ? 15.706 -13.232 -25.743 1.00 78.75 316 LYS A CA 1
ATOM 2602 C C . LYS A 1 316 ? 15.955 -12.228 -24.615 1.00 78.75 316 LYS A C 1
ATOM 2604 O O . LYS A 1 316 ? 16.619 -12.543 -23.632 1.00 78.75 316 LYS A O 1
ATOM 2609 N N . GLN A 1 317 ? 15.402 -11.023 -24.728 1.00 84.94 317 GLN A N 1
ATOM 2610 C CA . GLN A 1 317 ? 15.378 -10.053 -23.626 1.00 84.94 317 GLN A CA 1
ATOM 2611 C C . GLN A 1 317 ? 14.289 -10.435 -22.612 1.00 84.94 317 GLN A C 1
ATOM 2613 O O . GLN A 1 317 ? 13.286 -9.739 -22.460 1.00 84.94 317 GLN A O 1
ATOM 2618 N N . ARG A 1 318 ? 14.444 -11.613 -21.994 1.00 87.50 318 ARG A N 1
ATOM 2619 C CA . ARG A 1 318 ? 13.469 -12.194 -21.067 1.00 87.50 318 ARG A CA 1
ATOM 2620 C C . ARG A 1 318 ? 14.140 -12.835 -19.863 1.00 87.50 318 ARG A C 1
ATOM 2622 O O . ARG A 1 318 ? 15.217 -13.419 -20.007 1.00 87.50 318 ARG A O 1
ATOM 2629 N N . TYR A 1 319 ? 13.462 -12.783 -18.725 1.00 89.50 319 TYR A N 1
ATOM 2630 C CA . TYR A 1 319 ? 13.875 -13.443 -17.493 1.00 89.50 319 TYR A CA 1
ATOM 2631 C C . TYR A 1 319 ? 12.774 -14.351 -16.955 1.00 89.50 319 TYR A C 1
ATOM 2633 O O . TYR A 1 319 ? 11.590 -14.065 -17.110 1.00 89.50 319 TYR A O 1
ATOM 2641 N N . ALA A 1 320 ? 13.189 -15.441 -16.318 1.00 89.50 320 ALA A N 1
ATOM 2642 C CA . ALA A 1 320 ? 12.309 -16.313 -15.559 1.00 89.50 320 ALA A CA 1
ATOM 2643 C C . ALA A 1 320 ? 12.870 -16.558 -14.158 1.00 89.50 320 ALA A C 1
ATOM 2645 O O . ALA A 1 320 ? 14.086 -16.513 -13.959 1.00 89.50 320 ALA A O 1
ATOM 2646 N N . ILE A 1 321 ? 11.983 -16.833 -13.206 1.00 91.50 321 ILE A N 1
ATOM 2647 C CA . ILE A 1 321 ? 12.313 -17.319 -11.869 1.00 91.50 321 ILE A CA 1
ATOM 2648 C C . ILE A 1 321 ? 11.971 -18.810 -11.756 1.00 91.50 321 ILE A C 1
ATOM 2650 O O . ILE A 1 321 ? 10.897 -19.239 -12.169 1.00 91.50 321 ILE A O 1
ATOM 2654 N N . LYS A 1 322 ? 12.896 -19.601 -11.202 1.00 88.38 322 LYS A N 1
ATOM 2655 C CA . LYS A 1 322 ? 12.735 -21.052 -10.987 1.00 88.38 322 LYS A CA 1
ATOM 2656 C C . LYS A 1 322 ? 11.791 -21.404 -9.838 1.00 88.38 322 LYS A C 1
ATOM 2658 O O . LYS A 1 322 ? 11.435 -22.571 -9.678 1.00 88.38 322 LYS A O 1
ATOM 2663 N N . HIS A 1 323 ? 11.453 -20.420 -9.012 1.00 76.12 323 HIS A N 1
ATOM 2664 C CA . HIS A 1 323 ? 10.854 -20.637 -7.706 1.00 76.12 323 HIS A CA 1
ATOM 2665 C C . HIS A 1 323 ? 9.335 -20.716 -7.787 1.00 76.12 323 HIS A C 1
ATOM 2667 O O . HIS A 1 323 ? 8.698 -19.769 -8.239 1.00 76.12 323 HIS A O 1
ATOM 2673 N N . HIS A 1 324 ? 8.767 -21.835 -7.339 1.00 73.31 324 HIS A N 1
ATOM 2674 C CA . HIS A 1 324 ? 7.323 -22.089 -7.431 1.00 73.31 324 HIS A CA 1
ATOM 2675 C C . HIS A 1 324 ? 6.584 -21.953 -6.103 1.00 73.31 324 HIS A C 1
ATOM 2677 O O . HIS A 1 324 ? 5.366 -21.809 -6.138 1.00 73.31 324 HIS A O 1
ATOM 2683 N N . ASP A 1 325 ? 7.294 -21.990 -4.971 1.00 90.00 325 ASP A N 1
ATOM 2684 C CA . ASP A 1 325 ? 6.684 -21.935 -3.640 1.00 90.00 325 ASP A CA 1
AT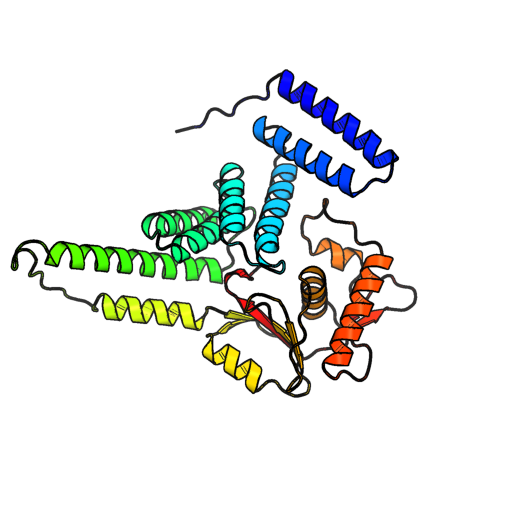OM 2685 C C . ASP A 1 325 ? 7.118 -20.683 -2.871 1.00 90.00 325 ASP A C 1
ATOM 2687 O O . ASP A 1 325 ? 8.169 -20.630 -2.222 1.00 90.00 325 ASP A O 1
ATOM 2691 N N . PHE A 1 326 ? 6.324 -19.628 -3.014 1.00 93.81 326 PHE A N 1
ATOM 2692 C CA . PHE A 1 326 ? 6.589 -18.337 -2.405 1.00 93.81 326 PHE A CA 1
ATOM 2693 C C . PHE A 1 326 ? 5.398 -17.838 -1.601 1.00 93.81 326 PHE A C 1
ATOM 2695 O O . PHE A 1 326 ? 4.239 -18.144 -1.881 1.00 93.81 326 PHE A O 1
ATOM 2702 N N . ILE A 1 327 ? 5.727 -16.972 -0.654 1.00 95.38 327 ILE A N 1
ATOM 2703 C CA . ILE A 1 327 ? 4.795 -16.210 0.157 1.00 95.38 327 ILE A CA 1
ATOM 2704 C C . ILE A 1 327 ? 5.167 -14.742 -0.022 1.00 95.38 327 ILE A C 1
ATOM 2706 O O . ILE A 1 327 ? 6.311 -14.348 0.213 1.00 95.38 327 ILE A O 1
ATOM 2710 N N . ILE A 1 328 ? 4.213 -13.921 -0.445 1.00 95.12 328 ILE A N 1
ATOM 2711 C CA . ILE A 1 328 ? 4.356 -12.466 -0.438 1.00 95.12 328 ILE A CA 1
ATOM 2712 C C . ILE A 1 328 ? 3.459 -11.921 0.666 1.00 95.12 328 ILE A C 1
ATOM 2714 O O . ILE A 1 328 ? 2.243 -12.068 0.588 1.00 95.12 328 ILE A O 1
ATOM 2718 N N . ALA A 1 329 ? 4.051 -11.281 1.673 1.00 94.00 329 ALA A N 1
ATOM 2719 C CA . ALA A 1 329 ? 3.312 -10.640 2.755 1.00 94.00 329 ALA A CA 1
ATOM 2720 C C . ALA A 1 329 ? 3.211 -9.132 2.511 1.00 94.00 329 ALA A C 1
ATOM 2722 O O . ALA A 1 329 ? 4.226 -8.446 2.378 1.00 94.00 329 ALA A O 1
ATOM 2723 N N . LEU A 1 330 ? 1.985 -8.621 2.450 1.00 89.38 330 LEU A N 1
ATOM 2724 C CA . LEU A 1 330 ? 1.660 -7.220 2.211 1.00 89.38 330 LEU A CA 1
ATOM 2725 C C . LEU A 1 330 ? 0.879 -6.677 3.400 1.00 89.38 330 LEU A C 1
ATOM 2727 O O . LEU A 1 330 ? -0.130 -7.252 3.788 1.00 89.38 330 LEU A O 1
ATOM 2731 N N . GLY A 1 331 ? 1.316 -5.555 3.960 1.00 83.69 331 GLY A N 1
ATOM 2732 C CA . GLY A 1 331 ? 0.512 -4.851 4.957 1.00 83.69 331 GLY A CA 1
ATOM 2733 C C . GLY A 1 331 ? -0.683 -4.191 4.286 1.00 83.69 331 GLY A C 1
ATOM 2734 O O . GLY A 1 331 ? -0.724 -4.061 3.061 1.00 83.69 331 GLY A O 1
ATOM 2735 N N . GLU A 1 332 ? -1.643 -3.723 5.071 1.00 70.69 332 GLU A N 1
ATOM 2736 C CA . GLU A 1 332 ? -2.840 -3.069 4.542 1.00 70.69 332 GLU A CA 1
ATOM 2737 C C . GLU A 1 332 ? -2.521 -1.867 3.628 1.00 70.69 332 GLU A C 1
ATOM 2739 O O . GLU A 1 332 ? -3.185 -1.587 2.625 1.00 70.69 332 GLU A O 1
ATOM 2744 N N . GLU A 1 333 ? -1.418 -1.185 3.913 1.00 65.25 333 GLU A N 1
ATOM 2745 C CA . GLU A 1 333 ? -0.890 -0.123 3.067 1.00 65.25 333 GLU A CA 1
ATOM 2746 C C . GLU A 1 333 ? -0.251 -0.572 1.739 1.00 65.25 333 GLU A C 1
ATOM 2748 O O . GLU A 1 333 ? -0.030 0.287 0.891 1.00 65.25 333 GLU A O 1
ATOM 2753 N N . HIS A 1 334 ? 0.025 -1.865 1.546 1.00 60.72 334 HIS A N 1
ATOM 2754 C CA . HIS A 1 334 ? 0.769 -2.434 0.411 1.00 60.72 334 HIS A CA 1
ATOM 2755 C C . HIS A 1 334 ? -0.097 -3.189 -0.616 1.00 60.72 334 HIS A C 1
ATOM 2757 O O . HIS A 1 334 ? 0.436 -3.735 -1.587 1.00 60.72 334 HIS A O 1
ATOM 2763 N N . HIS A 1 335 ? -1.418 -3.230 -0.425 1.00 55.56 335 HIS A N 1
ATOM 2764 C CA . HIS A 1 335 ? -2.349 -3.728 -1.441 1.00 55.56 335 HIS A CA 1
ATOM 2765 C C . HIS A 1 335 ? -2.265 -2.860 -2.702 1.00 55.56 335 HIS A C 1
ATOM 2767 O O . HIS A 1 335 ? -2.310 -1.644 -2.567 1.00 55.56 335 HIS A O 1
ATOM 2773 N N . ILE A 1 336 ? -2.142 -3.458 -3.886 1.00 44.25 336 ILE A N 1
ATOM 2774 C CA . ILE A 1 336 ? -2.287 -2.801 -5.198 1.00 44.25 336 ILE A CA 1
ATOM 2775 C C . ILE A 1 336 ? -3.463 -3.484 -5.876 1.00 44.25 336 ILE A C 1
ATOM 2777 O O . ILE A 1 336 ? -3.487 -4.737 -5.792 1.00 44.25 336 ILE A O 1
#

pLDDT: mean 82.27, std 13.42, range [36.31, 98.12]

Secondary structure (DSSP, 8-state):
------PPPHHHHHHHHHHHHHHHHHHHTT-HHHHHHHHHHHHHHHHHTT---HHHHHHHHHHHHHHHHHTTTSSS--HHHHHHHHHHHHHH-TT-HHHHHHHHHHHHHTT-HHHHHHHHHHHHHHHTTS--SSPPPHHHHHHHHHHHHHHHHHHHHHHHHHHTTS-TTTT-----S--HHHHHHHHHHHHHTTSEEEE-SS-EEEE-HHHHHHHHHH--TTPEEEE--SSS-EEEETTSPPEE--HHHHHHHHHHHHH-BTTBPEEHHHHHHTSTT-SSS----HHHHHHHHHHHHHHHHHTT-SS-SEEEPTTSSEEEE----EEEEEEGGG--

Sequence (336 aa):
MDRKIKRPTKRDLEELEKLKLQLVELRKGNNGVRVENKQKEIDKLKFRANIFNDNEKVEYIRELMENAFHAKSDIVQDRNVAGLQYKYILEYDKENPEANYRYAFIKYQKKCWIEAINYFQKAREIHRRGVLNFPLTEDQYIKSKLFIGYCAAQLAKEAIKEAATLEEGILSMEVKGISIEDLLDNLKDAISRTSISIITKDSQTGISQEEYEEIIFSLENHQLLLSFIGDTPFIKKGYSEKIELGGKLSNTLKRLLLNSRNDLPLTLQELNEWVEGEEGEDNLKWDNYRSRVRLLNEALVKIGYNENQIYAIRGKQRYAIKHHDFIIALGEEHHI

Foldseek 3Di:
DDDPLQAADPVLVVVLVVLVVVLVVVVVVVPQVVNQVSVVVNVVSCQVNVPDDPVSLLLVLLVLLVVLLVCCAPQDGPLVSSLVSLVVSCVSPVLQLVSLLSNLVSCLVVLVLVSSLVSLVSSLVSLVVPDHRNHDDPVSNVVSVLSNQLSVLVVVVVVVVVVCVPDPPPPPDPDDDDDSVRSNVVSVVVCQQQQKWKDKQVDIGGGHPVVVVVCQQQADQQEWEFEPPDRFTWIAGHPFDTGGDRPVLSLLVVCQQHQFDPVRWDALCNSVCVSVRPPRPPSCPLVNVVVSLVVNQVRVVNNPDPDRQWDDDPPGNTIHGHRRHYIYMAGPSRDD